Protein AF-A0A095A3R5-F1 (afdb_monomer_lite)

Foldseek 3Di:
DDDDDDDDDPDDQDDDPDWFKFKFAPPVPDDDPPDPDDDDPPCPVVVVVVVVVSRVVRIDIDIDPDPVRVVVVCVVCVVRLPDPCNVVRVLVRLDSRLDVVQLVVQCVPPPDDCAHPPQRDGQCLVVCCVFQVTRHNAQAEAWDDDPNDIRGHRDAQTQEAEFELVVLVVNHAHYLSRQAHQFQKYWYYYPRAIKIKHFPDRLSHDHPPPDPPPDFQDLVSLQVLLCVQDPPVPPSFKHFLVCQVVSCVSRVPDPDPDDSVVVSCVQCVVPPRMGTSVSVCCVRPVVVVVSPVVDCQKTKMWMFRPDPVCQPPVHGDIWIKMKGADDPVCVVVDPDDADPASVSSRVCSSRVRIGIDIPPNDDDHND

Radius of gyration: 25.82 Å; chains: 1; bounding box: 72×60×68 Å

Sequence (367 aa):
MKNQRVLSPLFKVCNKSDFGNFILDEKCATSDFSAVNKSLDSNINQLGECGFQKFINGLRCFEAETVEELRAVAFSLLPQIKSKYGVLCFLYSVLFTHGLQSLINEMNGEMDALIDPIHGHASQCLINLL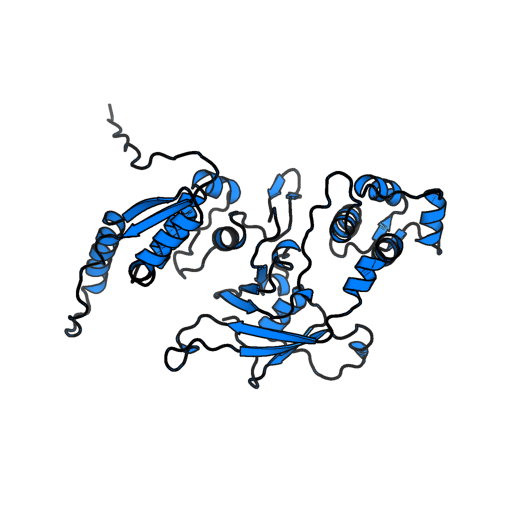ITGESTPYLFDGERDLGGFTLKGISRQPKTGFLTFVEAMRYCEVGWFLKNPYYPVWILGSETHLTVLASPDMSLVSKNVKSEINSISGLRQAEVEFNYLSPDQDTGGFISSSDFEKLLTKLRLSTGSQQVNDLVTKLDPEGLGIILKKDFLQFFFPEEMAKHTTEVISFQLIHYNGLEHSNSEGRVRYSIGEARLIDPTEELIETQPIDQSPIQQCLATKWPTIRIKWNVNRSPSLN

Structure (mmCIF, N/CA/C/O backbone):
data_AF-A0A095A3R5-F1
#
_entry.id   AF-A0A095A3R5-F1
#
loop_
_atom_site.group_PDB
_atom_site.id
_atom_site.type_symbol
_atom_site.label_atom_id
_atom_site.label_alt_id
_atom_site.label_comp_id
_atom_site.label_asym_id
_atom_site.label_entity_id
_atom_site.label_seq_id
_atom_site.pdbx_PDB_ins_code
_atom_site.Cartn_x
_atom_site.Cartn_y
_atom_site.Cartn_z
_atom_site.occupancy
_atom_site.B_iso_or_equiv
_atom_site.auth_seq_id
_atom_site.auth_comp_id
_atom_site.auth_asym_id
_atom_site.auth_atom_id
_atom_site.pdbx_PDB_model_num
ATOM 1 N N . MET A 1 1 ? 40.150 33.879 -22.616 1.00 34.06 1 MET A N 1
ATOM 2 C CA . MET A 1 1 ? 38.960 33.499 -23.407 1.00 34.06 1 MET A CA 1
ATOM 3 C C . MET A 1 1 ? 38.895 31.978 -23.470 1.00 34.06 1 MET A C 1
ATOM 5 O O . MET A 1 1 ? 39.609 31.373 -24.256 1.00 34.06 1 MET A O 1
ATOM 9 N N . LYS A 1 2 ? 38.147 31.356 -22.549 1.00 26.72 2 LYS A N 1
ATOM 10 C CA . LYS A 1 2 ? 37.877 29.911 -22.528 1.00 26.72 2 LYS A CA 1
ATOM 11 C C . LYS A 1 2 ? 36.538 29.694 -23.235 1.00 26.72 2 LYS A C 1
ATOM 13 O O . LYS A 1 2 ? 35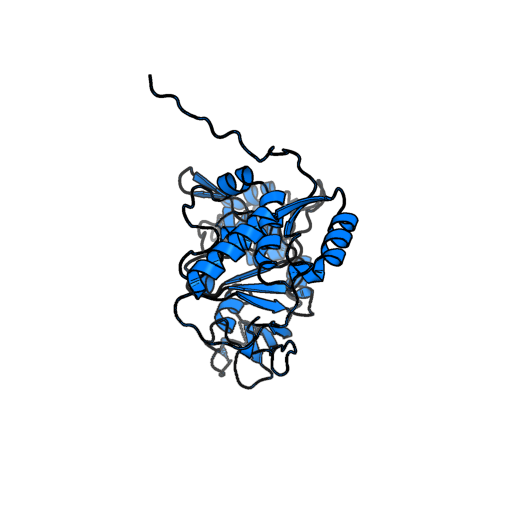.533 30.220 -22.773 1.00 26.72 2 LYS A O 1
ATOM 18 N N . ASN A 1 3 ? 36.537 28.955 -24.340 1.00 26.22 3 ASN A N 1
ATOM 19 C CA . ASN A 1 3 ? 35.315 28.577 -25.045 1.00 26.22 3 ASN A CA 1
ATOM 20 C C . ASN A 1 3 ? 34.637 27.417 -24.304 1.00 26.22 3 ASN A C 1
ATOM 22 O O . ASN A 1 3 ? 35.080 26.273 -24.392 1.00 26.22 3 ASN A O 1
ATOM 26 N N . GLN A 1 4 ? 33.565 27.731 -23.574 1.00 26.03 4 GLN A N 1
ATOM 27 C CA . GLN A 1 4 ? 32.541 26.775 -23.155 1.00 26.03 4 GLN A CA 1
ATOM 28 C C . GLN A 1 4 ? 31.875 26.191 -24.408 1.00 26.03 4 GLN A C 1
ATOM 30 O O . GLN A 1 4 ? 31.250 26.918 -25.178 1.00 26.03 4 GLN A O 1
ATOM 35 N N . ARG A 1 5 ? 31.987 24.876 -24.617 1.00 25.44 5 ARG A N 1
ATOM 36 C CA . ARG A 1 5 ? 31.068 24.148 -25.498 1.00 25.44 5 ARG A CA 1
ATOM 37 C C . ARG A 1 5 ? 29.866 23.727 -24.665 1.00 25.44 5 ARG A C 1
ATOM 39 O O . ARG A 1 5 ? 29.952 22.809 -23.858 1.00 25.44 5 ARG A O 1
ATOM 46 N N . VAL A 1 6 ? 28.772 24.450 -24.862 1.00 24.92 6 VAL A N 1
ATOM 47 C CA . VAL A 1 6 ? 27.429 24.081 -24.420 1.00 24.92 6 VAL A CA 1
ATOM 48 C C . VAL A 1 6 ? 27.046 22.790 -25.147 1.00 24.92 6 VAL A C 1
ATOM 50 O O . VAL A 1 6 ? 26.963 22.774 -26.375 1.00 24.92 6 VAL A O 1
ATOM 53 N N . LEU A 1 7 ? 26.861 21.697 -24.405 1.00 26.91 7 LEU A N 1
ATOM 54 C CA . LEU A 1 7 ? 26.202 20.498 -24.918 1.00 26.91 7 LEU A CA 1
ATOM 55 C C . LEU A 1 7 ? 24.727 20.855 -25.150 1.00 26.91 7 LEU A C 1
ATOM 57 O O . LEU A 1 7 ? 23.994 21.131 -24.205 1.00 26.91 7 LEU A O 1
ATOM 61 N N . SER A 1 8 ? 24.304 20.911 -26.412 1.00 24.17 8 SER A N 1
ATOM 62 C CA . SER A 1 8 ? 22.888 21.012 -26.779 1.00 24.17 8 SER A CA 1
ATOM 63 C C . SER A 1 8 ? 22.113 19.817 -26.197 1.00 24.17 8 SER A C 1
ATOM 65 O O . SER A 1 8 ? 22.579 18.684 -26.354 1.00 24.17 8 SER A O 1
ATOM 67 N N . PRO A 1 9 ? 20.947 20.011 -25.557 1.00 25.89 9 PRO A N 1
ATOM 68 C CA . PRO A 1 9 ? 20.204 18.909 -24.961 1.00 25.89 9 PRO A CA 1
ATOM 69 C C . PRO A 1 9 ? 19.571 18.049 -26.064 1.00 25.89 9 PRO A C 1
ATOM 71 O O . PRO A 1 9 ? 18.867 18.554 -26.934 1.00 25.89 9 PRO A O 1
ATOM 74 N N . LEU A 1 10 ? 19.824 16.740 -26.016 1.00 28.86 10 LEU A N 1
ATOM 75 C CA . LEU A 1 10 ? 19.275 15.733 -26.939 1.00 28.86 10 LEU A CA 1
ATOM 76 C C . LEU A 1 10 ? 17.829 15.321 -26.610 1.00 28.86 10 LEU A C 1
ATOM 78 O O . LEU A 1 10 ? 17.291 14.426 -27.251 1.00 28.86 10 LEU A O 1
ATOM 82 N N . PHE A 1 11 ? 17.177 15.978 -25.649 1.00 29.30 11 PHE A N 1
ATOM 83 C CA . PHE A 1 11 ? 15.820 15.641 -25.233 1.00 29.30 11 PHE A CA 1
ATOM 84 C C . PHE A 1 11 ? 14.979 16.909 -25.132 1.00 29.30 11 PHE A C 1
ATOM 86 O O . PHE A 1 11 ? 15.207 17.773 -24.284 1.00 29.30 11 PHE A O 1
ATOM 93 N N . LYS A 1 12 ? 14.009 17.031 -26.038 1.00 23.56 12 LYS A N 1
ATOM 94 C CA . LYS A 1 12 ? 12.954 18.035 -25.945 1.00 23.56 12 LYS A CA 1
ATOM 95 C C . LYS A 1 12 ? 11.995 17.541 -24.860 1.00 23.56 12 LYS A C 1
ATOM 97 O O . LYS A 1 12 ? 11.315 16.543 -25.055 1.00 23.56 12 LYS A O 1
ATOM 102 N N . VAL A 1 13 ? 12.002 18.193 -23.699 1.00 29.27 13 VAL A N 1
ATOM 103 C CA . VAL A 1 13 ? 11.057 17.910 -22.611 1.00 29.27 13 VAL A CA 1
ATOM 104 C C . VAL A 1 13 ? 9.672 18.358 -23.079 1.00 29.27 13 VAL A C 1
ATOM 106 O O . VAL A 1 13 ? 9.386 19.556 -23.129 1.00 29.27 13 VAL A O 1
ATOM 109 N N . CYS A 1 14 ? 8.832 17.410 -23.491 1.00 28.39 14 CYS A N 1
ATOM 110 C CA . CYS A 1 14 ? 7.426 17.671 -23.771 1.00 28.39 14 CYS A CA 1
ATOM 111 C C . CYS A 1 14 ? 6.670 17.740 -22.443 1.00 28.39 14 CYS A C 1
ATOM 113 O O . CYS A 1 14 ? 6.277 16.730 -21.872 1.00 28.39 14 CYS A O 1
ATOM 115 N N . ASN A 1 15 ? 6.466 18.962 -21.953 1.00 33.31 15 ASN A N 1
ATOM 116 C CA . ASN A 1 15 ? 5.462 19.237 -20.935 1.00 33.31 15 ASN A CA 1
ATOM 117 C C . ASN A 1 15 ? 4.081 19.067 -21.569 1.00 33.31 15 ASN A C 1
ATOM 119 O O . ASN A 1 15 ? 3.620 19.974 -22.265 1.00 33.31 15 ASN A O 1
ATOM 123 N N . LYS A 1 16 ? 3.425 17.933 -21.324 1.00 31.92 16 LYS A N 1
ATOM 124 C CA . LYS A 1 16 ? 1.963 17.841 -21.302 1.00 31.92 16 LYS A CA 1
ATOM 125 C C . LYS A 1 16 ? 1.536 16.600 -20.528 1.00 31.92 16 LYS A C 1
ATOM 127 O O . LYS A 1 16 ? 1.816 15.475 -20.919 1.00 31.92 16 LYS A O 1
ATOM 132 N N . SER A 1 17 ? 0.867 16.871 -19.415 1.00 41.81 17 SER A N 1
ATOM 133 C CA . SER A 1 17 ? -0.021 15.957 -18.716 1.00 41.81 17 SER A CA 1
ATOM 134 C C . SER A 1 17 ? -0.966 15.309 -19.726 1.00 41.81 17 SER A C 1
ATOM 136 O O . SER A 1 17 ? -1.691 16.033 -20.409 1.00 41.81 17 SER A O 1
ATOM 138 N N . ASP A 1 18 ? -0.856 13.988 -19.885 1.00 35.69 18 ASP A N 1
ATOM 139 C CA . ASP A 1 18 ? -1.977 13.026 -19.930 1.00 35.69 18 ASP A CA 1
ATOM 140 C C . ASP A 1 18 ? -1.622 11.707 -20.654 1.00 35.69 18 ASP A C 1
ATOM 142 O O . ASP A 1 18 ? -2.406 10.763 -20.580 1.00 35.69 18 ASP A O 1
ATOM 146 N N . PHE A 1 19 ? -0.431 11.566 -21.265 1.00 42.06 19 PHE A N 1
ATOM 147 C CA . PHE A 1 19 ? -0.073 10.380 -22.071 1.00 42.06 19 PHE A CA 1
ATOM 148 C C . PHE A 1 19 ? 1.382 9.898 -21.908 1.00 42.06 19 PHE A C 1
ATOM 150 O O . PHE A 1 19 ? 2.265 10.668 -21.537 1.00 42.06 19 PHE A O 1
ATOM 157 N N . GLY A 1 20 ? 1.608 8.594 -22.125 1.00 47.78 20 GLY A N 1
ATOM 158 C CA . GLY A 1 20 ? 2.828 7.877 -21.731 1.00 47.78 20 GLY A CA 1
ATOM 159 C C . GLY A 1 20 ? 3.900 7.752 -22.815 1.00 47.78 20 GLY A C 1
ATOM 160 O O . GLY A 1 20 ? 3.601 7.589 -23.995 1.00 47.78 20 GLY A O 1
ATOM 161 N N . ASN A 1 21 ? 5.160 7.765 -22.378 1.00 47.12 21 ASN A N 1
ATOM 162 C CA . ASN A 1 21 ? 6.359 7.560 -23.187 1.00 47.12 21 ASN A CA 1
ATOM 163 C C . ASN A 1 21 ? 6.905 6.139 -22.971 1.00 47.12 21 ASN A C 1
ATOM 165 O O . ASN A 1 21 ? 7.072 5.703 -21.831 1.00 47.12 21 ASN A O 1
ATOM 169 N N . PHE A 1 22 ? 7.237 5.423 -24.045 1.00 51.53 22 PHE A N 1
ATOM 170 C CA . PHE A 1 22 ? 7.796 4.068 -23.984 1.00 51.53 22 PHE A CA 1
ATOM 171 C C . PHE A 1 22 ? 9.192 4.003 -24.610 1.00 51.53 22 PHE A C 1
ATOM 173 O O . PHE A 1 22 ? 9.379 4.501 -25.712 1.00 51.53 22 PHE A O 1
ATOM 180 N N . ILE A 1 23 ? 10.177 3.390 -23.944 1.00 57.38 23 ILE A N 1
ATOM 181 C CA . ILE A 1 23 ? 11.589 3.366 -24.364 1.00 57.38 23 ILE A CA 1
ATOM 182 C C . ILE A 1 23 ? 12.071 1.943 -24.685 1.00 57.38 23 ILE A C 1
ATOM 184 O O . ILE A 1 23 ? 11.869 1.030 -23.893 1.00 57.38 23 ILE A O 1
ATOM 188 N N . LEU A 1 24 ? 12.755 1.750 -25.822 1.00 55.09 24 LEU A N 1
ATOM 189 C CA . LEU A 1 24 ? 13.101 0.430 -26.390 1.00 55.09 24 LEU A CA 1
ATOM 190 C C . LEU A 1 24 ? 14.468 0.326 -27.057 1.00 55.09 24 LEU A C 1
ATOM 192 O O . LEU A 1 24 ? 14.823 1.257 -27.755 1.00 55.09 24 LEU A O 1
ATOM 196 N N . ASP A 1 25 ? 15.113 -0.848 -27.038 1.00 45.84 25 ASP A N 1
ATOM 197 C CA . ASP A 1 25 ? 16.280 -1.169 -27.889 1.00 45.84 25 ASP A CA 1
ATOM 198 C C . ASP A 1 25 ? 15.904 -1.900 -29.196 1.00 45.84 25 ASP A C 1
ATOM 200 O O . ASP A 1 25 ? 15.395 -3.022 -29.186 1.00 45.84 25 ASP A O 1
ATOM 204 N N . GLU A 1 26 ? 16.207 -1.276 -30.336 1.00 43.25 26 GLU A N 1
ATOM 205 C CA . GLU A 1 26 ? 15.929 -1.782 -31.689 1.00 43.25 26 GLU A CA 1
ATOM 206 C C . GLU A 1 26 ? 16.901 -2.901 -32.145 1.00 43.25 26 GLU A C 1
ATOM 208 O O . GLU A 1 26 ? 16.579 -3.682 -33.041 1.00 43.25 26 GLU A O 1
ATOM 213 N N . LYS A 1 27 ? 18.100 -3.020 -31.547 1.00 43.50 27 LYS A N 1
ATOM 214 C CA . LYS A 1 27 ? 19.197 -3.862 -32.084 1.00 43.50 27 LYS A CA 1
ATOM 215 C C . LYS A 1 27 ? 19.273 -5.283 -31.528 1.00 43.50 27 LYS A C 1
ATOM 217 O O . LYS A 1 27 ? 20.009 -6.100 -32.078 1.00 43.50 27 LYS A O 1
ATOM 222 N N . CYS A 1 28 ? 18.511 -5.611 -30.488 1.00 40.31 28 CYS A N 1
ATOM 223 C CA . CYS A 1 28 ? 18.436 -6.979 -29.959 1.00 40.31 28 CYS A CA 1
ATOM 224 C C . CYS A 1 28 ? 17.467 -7.886 -30.753 1.00 40.31 28 CYS A C 1
ATOM 226 O O . CYS A 1 28 ? 17.341 -9.069 -30.454 1.00 40.31 28 CYS A O 1
ATOM 228 N N . ALA A 1 29 ? 16.805 -7.359 -31.791 1.00 39.22 29 ALA A N 1
ATOM 229 C CA . ALA A 1 29 ? 15.844 -8.094 -32.614 1.00 39.22 29 ALA A CA 1
ATOM 230 C C . ALA A 1 29 ? 16.473 -9.131 -33.572 1.00 39.22 29 ALA A C 1
ATOM 232 O O . ALA A 1 29 ? 15.737 -9.912 -34.171 1.00 39.22 29 ALA A O 1
ATOM 233 N N . THR A 1 30 ? 17.803 -9.154 -33.747 1.00 35.56 30 THR A N 1
ATOM 234 C CA . THR A 1 30 ? 18.445 -9.951 -34.816 1.00 35.56 30 THR A CA 1
ATOM 235 C C . THR A 1 30 ? 19.718 -10.708 -34.420 1.00 35.56 30 THR A C 1
ATOM 237 O O . THR A 1 30 ? 20.474 -11.090 -35.308 1.00 35.56 30 THR A O 1
ATOM 240 N N . SER A 1 31 ? 20.022 -10.928 -33.136 1.00 34.19 31 SER A N 1
ATOM 241 C CA . SER A 1 31 ? 21.225 -11.698 -32.761 1.00 34.19 31 SER A CA 1
ATOM 242 C C . SER A 1 31 ? 20.888 -13.089 -32.223 1.00 34.19 31 SER A C 1
ATOM 244 O O . SER A 1 31 ? 20.383 -13.224 -31.110 1.00 34.19 31 SER A O 1
ATOM 246 N N . ASP A 1 32 ? 21.210 -14.094 -33.040 1.00 31.20 32 ASP A N 1
ATOM 247 C CA . ASP A 1 32 ? 21.081 -15.532 -32.805 1.00 31.20 32 ASP A CA 1
ATOM 248 C C . ASP A 1 32 ? 21.680 -16.021 -31.474 1.00 31.20 32 ASP A C 1
ATOM 250 O O . ASP A 1 32 ? 22.815 -15.715 -31.102 1.00 31.20 32 ASP A O 1
ATOM 254 N N . PHE A 1 33 ? 20.920 -16.892 -30.806 1.00 33.75 33 PHE A N 1
ATOM 255 C CA . PHE A 1 33 ? 21.281 -17.648 -29.601 1.00 33.75 33 PHE A CA 1
ATOM 256 C C . PHE A 1 33 ? 22.180 -18.866 -29.910 1.00 33.75 33 PHE A C 1
ATOM 258 O O . PHE A 1 33 ? 21.914 -19.983 -29.469 1.00 33.75 33 PHE A O 1
ATOM 265 N N . SER A 1 34 ? 23.267 -18.693 -30.664 1.00 30.59 34 SER A N 1
ATOM 266 C CA . SER A 1 34 ? 24.181 -19.806 -30.973 1.00 30.59 34 SER A CA 1
ATOM 267 C C . SER A 1 34 ? 25.654 -19.421 -30.859 1.00 30.59 34 SER A C 1
ATOM 269 O O . SER A 1 34 ? 26.379 -19.375 -31.849 1.00 30.59 34 SER A O 1
ATOM 271 N N . ALA A 1 35 ? 26.123 -19.168 -29.638 1.00 31.53 35 ALA A N 1
ATOM 272 C CA . ALA A 1 35 ? 27.555 -19.178 -29.336 1.00 31.53 35 ALA A CA 1
ATOM 273 C C . ALA A 1 35 ? 27.815 -19.456 -27.847 1.00 31.53 35 ALA A C 1
ATOM 275 O O . ALA A 1 35 ? 28.388 -18.636 -27.136 1.00 31.53 35 ALA A O 1
ATOM 276 N N . VAL A 1 36 ? 27.405 -20.631 -27.363 1.00 35.38 36 VAL A N 1
ATOM 277 C CA . VAL A 1 36 ? 27.924 -21.172 -26.099 1.00 35.38 36 VAL A CA 1
ATOM 278 C C . VAL A 1 36 ? 28.973 -22.216 -26.445 1.00 35.38 36 VAL A C 1
ATOM 280 O O . VAL A 1 36 ? 28.634 -23.328 -26.836 1.00 35.38 36 VAL A O 1
ATOM 283 N N . ASN A 1 37 ? 30.242 -21.805 -26.389 1.00 36.03 37 ASN A N 1
ATOM 284 C CA . ASN A 1 37 ? 31.384 -22.573 -25.877 1.00 36.03 37 ASN A CA 1
ATOM 285 C C . ASN A 1 37 ? 32.692 -21.958 -26.383 1.00 36.03 37 ASN A C 1
ATOM 287 O O . ASN A 1 37 ? 33.143 -22.271 -27.484 1.00 36.03 37 ASN A O 1
ATOM 291 N N . LYS A 1 38 ? 33.322 -21.126 -25.547 1.00 28.25 38 LYS A N 1
ATOM 292 C CA . LYS A 1 38 ? 34.777 -21.127 -25.324 1.00 28.25 38 LYS A CA 1
ATOM 293 C C . LYS A 1 38 ? 35.127 -20.235 -24.132 1.00 28.25 38 LYS A C 1
ATOM 295 O O . LYS A 1 38 ? 34.672 -19.102 -24.035 1.00 28.25 38 LYS A O 1
ATOM 300 N N . SER A 1 39 ? 35.925 -20.803 -23.233 1.00 40.22 39 SER A N 1
ATOM 301 C CA . SER A 1 39 ? 36.540 -20.176 -22.061 1.00 40.22 39 SER A CA 1
ATOM 302 C C . SER A 1 39 ? 37.289 -18.897 -22.420 1.00 40.22 39 SER A C 1
ATOM 304 O O . SER A 1 39 ? 38.058 -18.949 -23.375 1.00 40.22 39 SER A O 1
ATOM 306 N N . LEU A 1 40 ? 37.169 -17.821 -21.634 1.00 34.62 40 LEU A N 1
ATOM 307 C CA . LEU A 1 40 ? 38.243 -16.829 -21.468 1.00 34.62 40 LEU A CA 1
ATOM 308 C C . LEU A 1 40 ? 37.906 -15.830 -20.343 1.00 34.62 40 LEU A C 1
ATOM 310 O O . LEU A 1 40 ? 37.233 -14.817 -20.552 1.00 34.62 40 LEU A O 1
ATOM 314 N N . ASP A 1 41 ? 38.425 -16.126 -19.152 1.00 41.78 41 ASP A N 1
ATOM 315 C CA . ASP A 1 41 ? 38.532 -15.193 -18.031 1.00 41.78 41 ASP A CA 1
ATOM 316 C C . ASP A 1 41 ? 39.497 -14.061 -18.410 1.00 41.78 41 ASP A C 1
ATOM 318 O O . ASP A 1 41 ? 40.704 -14.272 -18.518 1.00 41.78 41 ASP A O 1
ATOM 322 N N . SER A 1 42 ? 38.931 -12.889 -18.727 1.00 38.28 42 SER A N 1
ATOM 323 C CA . SER A 1 42 ? 39.532 -11.529 -18.762 1.00 38.28 42 SER A CA 1
ATOM 324 C C . SER A 1 42 ? 38.767 -10.561 -19.686 1.00 38.28 42 SER A C 1
ATOM 326 O O . SER A 1 42 ? 38.942 -9.352 -19.576 1.00 38.28 42 SER A O 1
ATOM 328 N N . ASN A 1 43 ? 37.858 -11.052 -20.542 1.00 36.78 43 ASN A N 1
ATOM 329 C CA . ASN A 1 43 ? 37.144 -10.237 -21.546 1.00 36.78 43 ASN A CA 1
ATOM 330 C C . ASN A 1 43 ? 35.697 -9.843 -21.181 1.00 36.78 43 ASN A C 1
ATOM 332 O O . ASN A 1 43 ? 35.032 -9.146 -21.949 1.00 36.78 43 ASN A O 1
ATOM 336 N N . ILE A 1 44 ? 35.183 -10.263 -20.022 1.00 41.12 44 ILE A N 1
ATOM 337 C CA . ILE A 1 44 ? 33.762 -10.094 -19.661 1.00 41.12 44 ILE A CA 1
ATOM 338 C C . ILE A 1 44 ? 33.391 -8.612 -19.456 1.00 41.12 44 ILE A C 1
ATOM 340 O O . ILE A 1 44 ? 32.311 -8.190 -19.873 1.00 41.12 44 ILE A O 1
ATOM 344 N N . ASN A 1 45 ? 34.305 -7.792 -18.923 1.00 42.19 45 ASN A N 1
ATOM 345 C CA . ASN A 1 45 ? 34.016 -6.381 -18.633 1.00 42.19 45 ASN A CA 1
ATOM 346 C C . ASN A 1 45 ? 33.997 -5.502 -19.901 1.00 42.19 45 ASN A C 1
ATOM 348 O O . ASN A 1 45 ? 33.104 -4.674 -20.052 1.00 42.19 45 ASN A O 1
ATOM 352 N N . GLN A 1 46 ? 34.896 -5.737 -20.866 1.00 36.12 46 GLN A N 1
ATOM 353 C CA . GLN A 1 46 ? 34.917 -4.975 -22.128 1.00 36.12 46 GLN A CA 1
ATOM 354 C C . GLN A 1 46 ? 33.780 -5.367 -23.092 1.00 36.12 46 GLN A C 1
ATOM 356 O O . GLN A 1 46 ? 33.229 -4.509 -23.786 1.00 36.12 46 GLN A O 1
ATOM 361 N N . LEU A 1 47 ? 33.373 -6.647 -23.127 1.00 39.22 47 LEU A N 1
ATOM 362 C CA . LEU A 1 47 ? 32.184 -7.068 -23.886 1.00 39.22 47 LEU A CA 1
ATOM 363 C C . LEU A 1 47 ? 30.879 -6.544 -23.260 1.00 39.22 47 LEU A C 1
ATOM 365 O O . LEU A 1 47 ? 29.937 -6.234 -23.995 1.00 39.22 47 LEU A O 1
ATOM 369 N N . GLY A 1 48 ? 30.829 -6.412 -21.929 1.00 53.59 48 GLY A N 1
ATOM 370 C CA . GLY A 1 48 ? 29.712 -5.808 -21.199 1.00 53.59 48 GLY A CA 1
ATOM 371 C C . GLY A 1 48 ? 29.505 -4.329 -21.539 1.00 53.59 48 GLY A C 1
ATOM 372 O O . GLY A 1 48 ? 28.386 -3.940 -21.877 1.00 53.59 48 GLY A O 1
ATOM 373 N N . GLU A 1 49 ? 30.578 -3.530 -21.544 1.00 58.25 49 GLU A N 1
ATOM 374 C CA . GLU A 1 49 ? 30.539 -2.103 -21.909 1.00 58.25 49 GLU A CA 1
ATOM 375 C C . GLU A 1 49 ? 30.128 -1.882 -23.375 1.00 58.25 49 GLU A C 1
ATOM 377 O O . GLU A 1 49 ? 29.290 -1.026 -23.667 1.00 58.25 49 GLU A O 1
ATOM 382 N N . CYS A 1 50 ? 30.637 -2.696 -24.311 1.00 64.81 50 CYS A N 1
ATOM 383 C CA . CYS A 1 50 ? 30.251 -2.608 -25.724 1.00 64.81 50 CYS A CA 1
ATOM 384 C C . CYS A 1 50 ? 28.771 -2.974 -25.949 1.00 64.81 50 CYS A C 1
ATOM 386 O O . CYS A 1 50 ? 28.090 -2.346 -26.764 1.00 64.81 50 CYS A O 1
ATOM 388 N N . GLY A 1 51 ? 28.262 -3.979 -25.229 1.00 78.81 51 GLY A N 1
ATOM 389 C CA . GLY A 1 51 ? 26.856 -4.386 -25.280 1.00 78.81 51 GLY A CA 1
ATOM 390 C C . GLY A 1 51 ? 25.914 -3.334 -24.695 1.00 78.81 51 GLY A C 1
ATOM 391 O O . GLY A 1 51 ? 24.917 -2.990 -25.327 1.00 78.81 51 GLY A O 1
ATOM 392 N N . PHE A 1 52 ? 26.263 -2.767 -23.539 1.00 81.25 52 PHE A N 1
ATOM 393 C CA . PHE A 1 52 ? 25.466 -1.725 -22.894 1.00 81.25 52 PHE A CA 1
ATOM 394 C C . PHE A 1 52 ? 25.433 -0.429 -23.714 1.00 81.25 52 PHE A C 1
ATOM 396 O O . PHE A 1 52 ? 24.365 0.140 -23.926 1.00 81.25 52 PHE A O 1
ATOM 403 N N . GLN A 1 53 ? 26.566 0.004 -24.276 1.00 83.44 53 GLN A N 1
ATOM 404 C CA . GLN A 1 53 ? 26.583 1.186 -25.139 1.00 83.44 53 GLN A CA 1
ATOM 405 C C . GLN A 1 53 ? 25.751 0.980 -26.414 1.00 83.44 53 GLN A C 1
ATOM 407 O O . GLN A 1 53 ? 25.085 1.906 -26.879 1.00 83.44 53 GLN A O 1
ATOM 412 N N . LYS A 1 54 ? 25.761 -0.232 -26.989 1.00 84.12 54 LYS A N 1
ATOM 413 C CA . LYS A 1 54 ? 24.888 -0.580 -28.121 1.00 84.12 54 LYS A CA 1
ATOM 414 C C . LYS A 1 54 ? 23.411 -0.521 -27.738 1.00 84.12 54 LYS A C 1
ATOM 416 O O . LYS A 1 54 ? 22.652 0.039 -28.522 1.00 84.12 54 LYS A O 1
ATOM 421 N N . PHE A 1 55 ? 23.051 -1.036 -26.561 1.00 85.88 55 PHE A N 1
ATOM 422 C CA . PHE A 1 55 ? 21.702 -0.958 -25.997 1.00 85.88 55 PHE A CA 1
ATOM 423 C C . PHE A 1 55 ? 21.241 0.499 -25.850 1.00 85.88 55 PHE A C 1
ATOM 425 O O . PHE A 1 55 ? 20.230 0.880 -26.432 1.00 85.88 55 PHE A O 1
ATOM 432 N N . ILE A 1 56 ? 22.031 1.346 -25.177 1.00 85.81 56 ILE A N 1
ATOM 433 C CA . ILE A 1 56 ? 21.715 2.773 -24.994 1.00 85.81 56 ILE A CA 1
ATOM 434 C C . ILE A 1 56 ? 21.557 3.490 -26.342 1.00 85.81 56 ILE A C 1
ATOM 436 O O . ILE A 1 56 ? 20.597 4.227 -26.549 1.00 85.81 56 ILE A O 1
ATOM 440 N N . ASN A 1 57 ? 22.456 3.241 -27.298 1.00 85.31 57 ASN A N 1
ATOM 441 C CA . ASN A 1 57 ? 22.374 3.836 -28.638 1.00 85.31 57 ASN A CA 1
ATOM 442 C C . ASN A 1 57 ? 21.187 3.306 -29.466 1.00 85.31 57 ASN A C 1
ATOM 444 O O . ASN A 1 57 ? 20.790 3.924 -30.458 1.00 85.31 57 ASN A O 1
ATOM 448 N N . GLY A 1 58 ? 20.673 2.131 -29.105 1.00 84.50 58 GLY A N 1
ATOM 449 C CA . GLY A 1 58 ? 19.501 1.507 -29.700 1.00 84.50 58 GLY A CA 1
ATOM 450 C C . GLY A 1 58 ? 18.185 2.029 -29.135 1.00 84.50 58 GLY A C 1
ATOM 451 O O . GLY A 1 58 ? 17.151 1.695 -29.706 1.00 84.50 58 GLY A O 1
ATOM 452 N N . LEU A 1 59 ? 18.220 2.857 -28.077 1.00 85.31 59 LEU A N 1
ATOM 453 C CA . LEU A 1 59 ? 17.017 3.357 -27.428 1.00 85.31 59 LEU A CA 1
ATOM 454 C C . LEU A 1 59 ? 16.140 4.205 -28.369 1.00 85.31 59 LEU A C 1
ATOM 456 O O . LEU A 1 59 ? 16.622 5.072 -29.110 1.00 85.31 59 LEU A O 1
ATOM 460 N N . ARG A 1 60 ? 14.832 3.952 -28.334 1.00 83.00 60 ARG A N 1
ATOM 461 C CA . ARG A 1 60 ? 13.782 4.632 -29.105 1.00 83.00 60 ARG A CA 1
ATOM 462 C C . ARG A 1 60 ? 12.609 4.957 -28.204 1.00 83.00 60 ARG A C 1
ATOM 464 O O . ARG A 1 60 ? 12.206 4.089 -27.440 1.00 83.00 60 ARG A O 1
ATOM 471 N N . CYS A 1 61 ? 12.079 6.172 -28.321 1.00 84.12 61 CYS A N 1
ATOM 472 C CA . CYS A 1 61 ? 10.873 6.598 -27.620 1.00 84.12 61 CYS A CA 1
ATOM 473 C C . CYS A 1 61 ? 9.655 6.436 -28.535 1.00 84.12 61 CYS A C 1
ATOM 475 O O . CYS A 1 61 ? 9.702 6.868 -29.687 1.00 84.12 61 CYS A O 1
ATOM 477 N N . PHE A 1 62 ? 8.588 5.841 -28.016 1.00 82.88 62 PHE A N 1
ATOM 478 C CA . PHE A 1 62 ? 7.280 5.752 -28.650 1.00 82.88 62 PHE A CA 1
ATOM 479 C C . PHE A 1 62 ? 6.286 6.506 -27.779 1.00 82.88 62 PHE A C 1
ATOM 481 O O . PHE A 1 62 ? 6.203 6.261 -26.575 1.00 82.88 62 PHE A O 1
ATOM 488 N N . GLU A 1 63 ? 5.560 7.426 -28.395 1.00 84.62 63 GLU A N 1
ATOM 489 C CA . GLU A 1 63 ? 4.462 8.145 -27.761 1.00 84.62 63 GLU A CA 1
ATOM 490 C C . GLU A 1 63 ? 3.171 7.382 -28.066 1.00 84.62 63 GLU A C 1
ATOM 492 O O . GLU A 1 63 ? 2.981 6.921 -29.192 1.00 84.62 63 GLU A O 1
ATOM 497 N N . ALA A 1 64 ? 2.319 7.208 -27.060 1.00 84.19 64 ALA A N 1
ATOM 498 C CA . ALA A 1 64 ? 1.003 6.605 -27.225 1.00 84.19 64 ALA A CA 1
ATOM 499 C C . ALA A 1 64 ? -0.052 7.546 -26.651 1.00 84.19 64 ALA A C 1
ATOM 501 O O . ALA A 1 64 ? 0.021 7.902 -25.477 1.00 84.19 64 ALA A O 1
ATOM 502 N N . GLU A 1 65 ? -1.047 7.914 -27.453 1.00 85.12 65 GLU A N 1
ATOM 503 C CA . GLU A 1 65 ? -2.104 8.863 -27.079 1.00 85.12 65 GLU A CA 1
ATOM 504 C C . GLU A 1 65 ? -3.264 8.185 -26.339 1.00 85.12 65 GLU A C 1
ATOM 506 O O . GLU A 1 65 ? -4.181 8.843 -25.860 1.00 85.12 65 GLU A O 1
ATOM 511 N N . THR A 1 66 ? -3.271 6.853 -26.247 1.00 87.62 66 THR A N 1
ATOM 512 C CA . THR A 1 66 ? -4.313 6.104 -25.531 1.00 87.62 66 THR A CA 1
ATOM 513 C C . THR A 1 66 ? -3.735 4.926 -24.755 1.00 87.62 66 THR A C 1
ATOM 515 O O . THR A 1 66 ? -2.666 4.397 -25.072 1.00 87.62 66 THR A O 1
ATOM 518 N N . VAL A 1 67 ? -4.466 4.469 -23.734 1.00 85.44 67 VAL A N 1
ATOM 519 C CA . VAL A 1 67 ? -4.094 3.271 -22.961 1.00 85.44 67 VAL A CA 1
ATOM 520 C C . VAL A 1 67 ? -4.124 2.027 -23.851 1.00 85.44 67 VAL A C 1
ATOM 522 O O . VAL A 1 67 ? -3.317 1.115 -23.681 1.00 85.44 67 VAL A O 1
ATOM 525 N N . GLU A 1 68 ? -5.046 1.984 -24.807 1.00 88.50 68 GLU A N 1
ATOM 526 C CA . GLU A 1 68 ? -5.197 0.911 -25.782 1.00 88.50 68 GLU A CA 1
ATOM 527 C C . GLU A 1 68 ? -3.995 0.846 -26.728 1.00 88.50 68 GLU A C 1
ATOM 529 O O . GLU A 1 68 ? -3.463 -0.242 -26.953 1.00 88.50 68 GLU A O 1
ATOM 534 N N . GLU A 1 69 ? -3.532 1.994 -27.223 1.00 87.81 69 GLU A N 1
ATOM 535 C CA . GLU A 1 69 ? -2.326 2.095 -28.046 1.00 87.81 69 GLU A CA 1
ATOM 536 C C . GLU A 1 69 ? -1.080 1.699 -27.254 1.00 87.81 69 GLU A C 1
ATOM 538 O O . GLU A 1 69 ? -0.325 0.836 -27.700 1.00 87.81 69 GLU A O 1
ATOM 543 N N . LEU A 1 70 ? -0.912 2.230 -26.037 1.00 84.94 70 LEU A N 1
ATOM 544 C CA . LEU A 1 70 ? 0.196 1.856 -25.157 1.00 84.94 70 LEU A CA 1
ATOM 545 C C . LEU A 1 70 ? 0.209 0.346 -24.901 1.00 84.94 70 LEU A C 1
ATOM 547 O O . LEU A 1 70 ? 1.259 -0.296 -24.949 1.00 84.94 70 LEU A O 1
ATOM 551 N N . ARG A 1 71 ? -0.968 -0.239 -24.657 1.00 85.50 71 ARG A N 1
ATOM 552 C CA . ARG A 1 71 ? -1.133 -1.680 -24.478 1.00 85.50 71 ARG A CA 1
ATOM 553 C C . ARG A 1 71 ? -0.717 -2.428 -25.745 1.00 85.50 71 ARG A C 1
ATOM 555 O O . ARG A 1 71 ? 0.058 -3.373 -25.642 1.00 85.50 71 ARG A O 1
ATOM 562 N N . ALA A 1 72 ? -1.195 -2.020 -26.918 1.00 86.69 72 ALA A N 1
ATOM 563 C CA . ALA A 1 72 ? -0.850 -2.655 -28.189 1.00 86.69 72 ALA A CA 1
ATOM 564 C C . ALA A 1 72 ? 0.664 -2.612 -28.460 1.00 86.69 72 ALA A C 1
ATOM 566 O O . ALA A 1 72 ? 1.259 -3.645 -28.779 1.00 86.69 72 ALA A O 1
ATOM 567 N N . VAL A 1 73 ? 1.291 -1.453 -28.243 1.00 83.44 73 VAL A N 1
ATOM 568 C CA . VAL A 1 73 ? 2.742 -1.259 -28.345 1.00 83.44 73 VAL A CA 1
ATOM 569 C C . VAL A 1 73 ? 3.460 -2.196 -27.374 1.00 83.44 73 VAL A C 1
ATOM 571 O O . VAL A 1 73 ? 4.237 -3.041 -27.814 1.00 83.44 73 VAL A O 1
ATOM 574 N N . ALA A 1 74 ? 3.128 -2.161 -26.081 1.00 82.75 74 ALA A N 1
ATOM 575 C CA . ALA A 1 74 ? 3.743 -3.025 -25.074 1.00 82.75 74 ALA A CA 1
ATOM 576 C C . ALA A 1 74 ? 3.611 -4.525 -25.408 1.00 82.75 74 ALA A C 1
ATOM 578 O O . ALA A 1 74 ? 4.580 -5.272 -25.269 1.00 82.75 74 ALA A O 1
ATOM 579 N N . PHE A 1 75 ? 2.447 -4.974 -25.899 1.00 86.12 75 PHE A N 1
ATOM 580 C CA . PHE A 1 75 ? 2.235 -6.368 -26.308 1.00 86.12 75 PHE A CA 1
ATOM 581 C C . PHE A 1 75 ? 3.057 -6.758 -27.537 1.00 86.12 75 PHE A C 1
ATOM 583 O O . PHE A 1 75 ? 3.644 -7.842 -27.553 1.00 86.12 75 PHE A O 1
ATOM 590 N N . SER A 1 76 ? 3.142 -5.881 -28.540 1.00 83.69 76 SER A N 1
ATOM 591 C CA . SER A 1 76 ? 3.970 -6.117 -29.732 1.00 83.69 76 SER A CA 1
ATOM 592 C C . SER A 1 76 ? 5.464 -6.235 -29.403 1.00 83.69 76 SER A C 1
ATOM 594 O O . SER A 1 76 ? 6.221 -6.845 -30.155 1.00 83.69 76 SER A O 1
ATOM 596 N N . LEU A 1 77 ? 5.867 -5.713 -28.240 1.00 76.06 77 LEU A N 1
ATOM 597 C CA . LEU A 1 77 ? 7.252 -5.600 -27.791 1.00 76.06 77 LEU A CA 1
ATOM 598 C C . LEU A 1 77 ? 7.597 -6.526 -26.623 1.00 76.06 77 LEU A C 1
ATOM 600 O O . LEU A 1 77 ? 8.671 -6.421 -26.026 1.00 76.06 77 LEU A O 1
ATOM 604 N N . LEU A 1 78 ? 6.705 -7.461 -26.290 1.00 83.12 78 LEU A N 1
ATOM 605 C CA . LEU A 1 78 ? 6.944 -8.443 -25.234 1.00 83.12 78 LEU A CA 1
ATOM 606 C C . LEU A 1 78 ? 8.276 -9.199 -25.376 1.00 83.12 78 LEU A C 1
ATOM 608 O O . LEU A 1 78 ? 8.922 -9.400 -24.346 1.00 83.12 78 LEU A O 1
ATOM 612 N N . PRO A 1 79 ? 8.728 -9.619 -26.578 1.00 84.19 79 PRO A N 1
ATOM 613 C CA . PRO A 1 79 ? 10.035 -10.259 -26.723 1.00 84.19 79 PRO A CA 1
ATOM 614 C C . PRO A 1 79 ? 11.194 -9.365 -26.257 1.00 84.19 79 PRO A C 1
ATOM 616 O O . PRO A 1 79 ? 12.099 -9.833 -25.571 1.00 84.19 79 PRO A O 1
ATOM 619 N N . GLN A 1 80 ? 11.142 -8.070 -26.572 1.00 76.81 80 GLN A N 1
ATOM 620 C CA . GLN A 1 80 ? 12.156 -7.081 -26.211 1.00 76.81 80 GLN A CA 1
ATOM 621 C C . GLN A 1 80 ? 12.113 -6.767 -24.712 1.00 76.81 80 GLN A C 1
ATOM 623 O O . GLN A 1 80 ? 13.160 -6.702 -24.069 1.00 76.81 80 GLN A O 1
ATOM 628 N N . ILE A 1 81 ? 10.919 -6.659 -24.124 1.00 79.00 81 ILE A N 1
ATOM 629 C CA . ILE A 1 81 ? 10.738 -6.466 -22.673 1.00 79.00 81 ILE A CA 1
ATOM 630 C C . ILE A 1 81 ? 11.251 -7.680 -21.880 1.00 79.00 81 ILE A C 1
ATOM 632 O O . ILE A 1 81 ? 11.746 -7.532 -20.766 1.00 79.00 81 ILE A O 1
ATOM 636 N N . LYS A 1 82 ? 11.188 -8.886 -22.456 1.00 84.25 82 LYS A N 1
ATOM 637 C CA . LYS A 1 82 ? 11.738 -10.114 -21.857 1.00 84.25 82 LYS A CA 1
ATOM 638 C C . LYS A 1 82 ? 13.238 -10.313 -22.112 1.00 84.25 82 LYS A C 1
ATOM 640 O O . LYS A 1 82 ? 13.801 -11.305 -21.655 1.00 84.25 82 LYS A O 1
ATOM 645 N N . SER A 1 83 ? 13.883 -9.412 -22.853 1.00 85.56 83 SER A N 1
ATOM 646 C CA . SER A 1 83 ? 15.311 -9.504 -23.172 1.00 85.56 83 SER A CA 1
ATOM 647 C C . SER A 1 83 ? 16.203 -9.007 -22.022 1.00 85.56 83 SER A C 1
ATOM 649 O O . SER A 1 83 ? 15.726 -8.429 -21.045 1.00 85.56 83 SER A O 1
ATOM 651 N N . LYS A 1 84 ? 17.526 -9.181 -22.168 1.00 84.56 84 LYS A N 1
ATOM 652 C CA . LYS A 1 84 ? 18.565 -8.857 -21.167 1.00 84.56 84 LYS A CA 1
ATOM 653 C C . LYS A 1 84 ? 18.455 -7.452 -20.545 1.00 84.56 84 LYS A C 1
ATOM 655 O O . LYS A 1 84 ? 18.857 -7.278 -19.400 1.00 84.56 84 LYS A O 1
ATOM 660 N N . TYR A 1 85 ? 17.925 -6.467 -21.271 1.00 87.81 85 TYR A N 1
ATOM 661 C CA . TYR A 1 85 ? 17.786 -5.081 -20.801 1.00 87.81 85 TYR A CA 1
ATOM 662 C C . TYR A 1 85 ? 16.332 -4.591 -20.747 1.00 87.81 85 TYR A C 1
ATOM 664 O O . TYR A 1 85 ? 16.083 -3.407 -20.528 1.00 87.81 85 TYR A O 1
ATOM 672 N N . GLY A 1 86 ? 15.354 -5.481 -20.922 1.00 87.62 86 GLY A N 1
ATOM 673 C CA . GLY A 1 86 ? 13.951 -5.087 -21.023 1.00 87.62 86 GLY A CA 1
ATOM 674 C C . GLY A 1 86 ? 13.383 -4.442 -19.751 1.00 87.62 86 GLY A C 1
ATOM 675 O O . GLY A 1 86 ? 12.550 -3.543 -19.843 1.00 87.62 86 GLY A O 1
ATOM 676 N N . VAL A 1 87 ? 13.900 -4.797 -18.569 1.00 87.19 87 VAL A N 1
ATOM 677 C CA . VAL A 1 87 ? 13.567 -4.105 -17.308 1.00 87.19 87 VAL A CA 1
ATOM 678 C C . VAL A 1 87 ? 14.037 -2.646 -17.319 1.00 87.19 87 VAL A C 1
ATOM 680 O O . VAL A 1 87 ? 13.317 -1.774 -16.840 1.00 87.19 87 VAL A O 1
ATOM 683 N N . LEU A 1 88 ? 15.199 -2.348 -17.915 1.00 89.38 88 LEU A N 1
ATOM 684 C CA . LEU A 1 88 ? 15.680 -0.969 -18.054 1.00 89.38 88 LEU A CA 1
ATOM 685 C C . LEU A 1 88 ? 14.836 -0.180 -19.060 1.00 89.38 88 LEU A C 1
ATOM 687 O O . LEU A 1 88 ? 14.527 0.979 -18.810 1.00 89.38 88 LEU A O 1
ATOM 691 N N . CYS A 1 89 ? 14.410 -0.811 -20.159 1.00 88.56 89 CYS A N 1
ATOM 692 C CA . CYS A 1 89 ? 13.437 -0.228 -21.090 1.00 88.56 89 CYS A CA 1
ATOM 693 C C . CYS A 1 89 ? 12.140 0.170 -20.373 1.00 88.56 89 CYS A C 1
ATOM 695 O O . CYS A 1 89 ? 11.669 1.301 -20.509 1.00 88.56 89 CYS A O 1
ATOM 697 N N . PHE A 1 90 ? 11.593 -0.737 -19.560 1.00 87.31 90 PHE A N 1
ATOM 698 C CA . PHE A 1 90 ? 10.407 -0.462 -18.755 1.00 87.31 90 PHE A CA 1
ATOM 699 C C . PHE A 1 90 ? 10.642 0.688 -17.768 1.00 87.31 90 PHE A C 1
ATOM 701 O O . PHE A 1 90 ? 9.854 1.630 -17.731 1.00 87.31 90 PHE A O 1
ATOM 708 N N . LEU A 1 91 ? 11.756 0.666 -17.033 1.00 90.81 91 LEU A N 1
ATOM 709 C CA . LEU A 1 91 ? 12.105 1.729 -16.094 1.00 90.81 91 LEU A CA 1
ATOM 710 C C . LEU A 1 91 ? 12.209 3.091 -16.785 1.00 90.81 91 LEU A C 1
ATOM 712 O O . LEU A 1 91 ? 11.601 4.056 -16.333 1.00 90.81 91 LEU A O 1
ATOM 716 N N . TYR A 1 92 ? 12.933 3.182 -17.901 1.00 90.31 92 TYR A N 1
ATOM 717 C CA . TYR A 1 92 ? 13.035 4.429 -18.653 1.00 90.31 92 TYR A CA 1
ATOM 718 C C . TYR A 1 92 ? 11.668 4.899 -19.154 1.00 90.31 92 TYR A C 1
ATOM 720 O O . TYR A 1 92 ? 11.372 6.084 -19.048 1.00 90.31 92 TYR A O 1
ATOM 728 N N . SER A 1 93 ? 10.804 3.990 -19.608 1.00 89.00 93 SER A N 1
ATOM 729 C CA . SER A 1 93 ? 9.426 4.324 -19.994 1.00 89.00 93 SER A CA 1
ATOM 730 C C . SER A 1 93 ? 8.659 4.990 -18.844 1.00 89.00 93 SER A C 1
ATOM 732 O O . SER A 1 93 ? 8.048 6.043 -19.024 1.00 89.00 93 SER A O 1
ATOM 734 N N . VAL A 1 94 ? 8.751 4.428 -17.634 1.00 91.56 94 VAL A N 1
ATOM 735 C CA . VAL A 1 94 ? 8.123 4.991 -16.428 1.00 91.56 94 VAL A CA 1
ATOM 736 C C . VAL A 1 94 ? 8.688 6.378 -16.109 1.00 91.56 94 VAL A C 1
ATOM 738 O O . VAL A 1 94 ? 7.922 7.327 -15.953 1.00 91.56 94 VAL A O 1
ATOM 741 N N . LEU A 1 95 ? 10.016 6.527 -16.076 1.00 92.12 95 LEU A N 1
ATOM 742 C CA . LEU A 1 95 ? 10.674 7.794 -15.730 1.00 92.12 95 LEU A CA 1
ATOM 743 C C . LEU A 1 95 ? 10.364 8.911 -16.738 1.00 92.12 95 LEU A C 1
ATOM 745 O O . LEU A 1 95 ? 10.132 10.054 -16.347 1.00 92.12 95 LEU A O 1
ATOM 749 N N . PHE A 1 96 ? 10.337 8.591 -18.033 1.00 89.25 96 PHE A N 1
ATOM 750 C CA . PHE A 1 96 ? 10.003 9.557 -19.080 1.00 89.25 96 PHE A CA 1
ATOM 751 C C . PHE A 1 96 ? 8.512 9.886 -19.132 1.00 89.25 96 PHE A C 1
ATOM 753 O O . PHE A 1 96 ? 8.164 11.003 -19.507 1.00 89.25 96 PHE A O 1
ATOM 760 N N . THR A 1 97 ? 7.640 8.944 -18.771 1.00 89.44 97 THR A N 1
ATOM 761 C CA . THR A 1 97 ? 6.198 9.200 -18.645 1.00 89.44 97 THR A CA 1
ATOM 762 C C . THR A 1 97 ? 5.903 10.116 -17.460 1.00 89.44 97 THR A C 1
ATOM 764 O O . THR A 1 97 ? 5.100 11.034 -17.587 1.00 89.44 97 THR A O 1
ATOM 767 N N . HIS A 1 98 ? 6.569 9.899 -16.323 1.00 92.19 98 HIS A N 1
ATOM 768 C CA . HIS A 1 98 ? 6.402 10.735 -15.129 1.00 92.19 98 HIS A CA 1
ATOM 769 C C . HIS A 1 98 ? 6.994 12.139 -15.301 1.00 92.19 98 HIS A C 1
ATOM 771 O O . HIS A 1 98 ? 6.425 13.141 -14.869 1.00 92.19 98 HIS A O 1
ATOM 777 N N . GLY A 1 99 ? 8.145 12.210 -15.972 1.00 91.25 99 GLY A N 1
ATOM 778 C CA . GLY A 1 99 ? 8.910 13.433 -16.166 1.00 91.25 99 GLY A CA 1
ATOM 779 C C . GLY A 1 99 ? 9.966 13.627 -15.078 1.00 91.25 99 GLY A C 1
ATOM 780 O O . GLY A 1 99 ? 9.682 13.648 -13.882 1.00 91.25 99 GLY A O 1
ATOM 781 N N . LEU A 1 100 ? 11.216 13.832 -15.505 1.00 89.62 100 LEU A N 1
ATOM 782 C CA . LEU A 1 100 ? 12.367 13.925 -14.597 1.00 89.62 100 LEU A CA 1
ATOM 783 C C . LEU A 1 100 ? 12.291 15.124 -13.643 1.00 89.62 100 LEU A C 1
ATOM 785 O O . LEU A 1 100 ? 12.743 15.030 -12.508 1.00 89.62 100 LEU A O 1
ATOM 789 N N . GLN A 1 101 ? 11.718 16.249 -14.081 1.00 91.25 101 GLN A N 1
ATOM 790 C CA . GLN A 1 101 ? 11.589 17.422 -13.215 1.00 91.25 101 GLN A CA 1
ATOM 791 C C . GLN A 1 101 ? 10.567 17.189 -12.096 1.00 91.25 101 GLN A C 1
ATOM 793 O O . GLN A 1 101 ? 10.833 17.559 -10.955 1.00 91.25 101 GLN A O 1
ATOM 798 N N . SER A 1 102 ? 9.427 16.568 -12.415 1.00 91.50 102 SER A N 1
ATOM 799 C CA . SER A 1 102 ? 8.421 16.170 -11.423 1.00 91.50 102 SER A CA 1
ATOM 800 C C . SER A 1 102 ? 9.032 15.202 -10.417 1.00 91.50 102 SER A C 1
ATOM 802 O O . SER A 1 102 ? 8.949 15.444 -9.218 1.00 91.50 102 SER A O 1
ATOM 804 N N . LEU A 1 103 ? 9.759 14.196 -10.917 1.00 92.12 103 LEU A N 1
ATOM 805 C CA . LEU A 1 103 ? 10.474 13.222 -10.098 1.00 92.12 103 LEU A CA 1
ATOM 806 C C . LEU A 1 103 ? 11.413 13.887 -9.082 1.00 92.12 103 LEU A C 1
ATOM 808 O O . LEU A 1 103 ? 11.313 13.637 -7.885 1.00 92.12 103 LEU A O 1
ATOM 812 N N . ILE A 1 104 ? 12.303 14.769 -9.549 1.00 89.75 104 ILE A N 1
ATOM 813 C CA . ILE A 1 104 ? 13.285 15.454 -8.691 1.00 89.75 104 ILE A CA 1
ATOM 814 C C . ILE A 1 104 ? 12.588 16.324 -7.639 1.00 89.75 104 ILE A C 1
ATOM 816 O O . ILE A 1 104 ? 13.024 16.373 -6.491 1.00 89.75 104 ILE A O 1
ATOM 820 N N . ASN A 1 105 ? 11.504 17.005 -8.015 1.00 90.50 105 ASN A N 1
ATOM 821 C CA . ASN A 1 105 ? 10.753 17.846 -7.087 1.00 90.50 105 ASN A CA 1
ATOM 822 C C . ASN A 1 105 ? 10.051 17.009 -6.001 1.00 90.50 105 ASN A C 1
ATOM 824 O O . ASN A 1 105 ? 10.029 17.407 -4.839 1.00 90.50 105 ASN A O 1
ATOM 828 N N . GLU A 1 106 ? 9.483 15.860 -6.370 1.00 91.81 106 GLU A N 1
ATOM 829 C CA . GLU A 1 106 ? 8.760 14.956 -5.464 1.00 91.81 106 GLU A CA 1
ATOM 830 C C . GLU A 1 106 ? 9.682 14.196 -4.508 1.00 91.81 106 GLU A C 1
ATOM 832 O O . GLU A 1 106 ? 9.289 13.925 -3.375 1.00 91.81 106 GLU A O 1
ATOM 837 N N . MET A 1 107 ? 10.925 13.924 -4.917 1.00 89.75 107 MET A N 1
ATOM 838 C CA . MET A 1 107 ? 11.957 13.352 -4.044 1.00 89.75 107 MET A CA 1
ATOM 839 C C . MET A 1 107 ? 12.317 14.267 -2.858 1.00 89.75 107 MET A C 1
ATOM 841 O O . MET A 1 107 ? 12.995 13.829 -1.937 1.00 89.75 107 MET A O 1
ATOM 845 N N . ASN A 1 108 ? 11.868 15.530 -2.848 1.00 81.56 108 ASN A N 1
ATOM 846 C CA . ASN A 1 108 ? 11.993 16.457 -1.718 1.00 81.56 108 ASN A CA 1
ATOM 847 C C . ASN A 1 108 ? 13.431 16.611 -1.174 1.00 81.56 108 ASN A C 1
ATOM 849 O O . ASN A 1 108 ? 13.650 16.735 0.029 1.00 81.56 108 ASN A O 1
ATOM 853 N N . GLY A 1 109 ? 14.424 16.597 -2.069 1.00 74.94 109 GLY A N 1
ATOM 854 C CA . GLY A 1 109 ? 15.836 16.735 -1.702 1.00 74.94 109 GLY A CA 1
ATOM 855 C C . GLY A 1 109 ? 16.504 15.456 -1.187 1.00 74.94 109 GLY A C 1
ATOM 856 O O . GLY A 1 109 ? 17.656 15.531 -0.762 1.00 74.94 109 GLY A O 1
ATOM 857 N N . GLU A 1 110 ? 15.832 14.301 -1.250 1.00 74.94 110 GLU A N 1
ATOM 858 C CA . GLU A 1 110 ? 16.483 12.992 -1.133 1.00 74.94 110 GLU A CA 1
ATOM 859 C C . GLU A 1 110 ? 17.627 12.892 -2.148 1.00 74.94 110 GLU A C 1
ATOM 861 O O . GLU A 1 110 ? 17.448 13.122 -3.347 1.00 74.94 110 GLU A O 1
ATOM 866 N N . MET A 1 111 ? 18.816 12.562 -1.649 1.00 66.00 111 MET A N 1
ATOM 867 C CA . MET A 1 111 ? 20.035 12.463 -2.456 1.00 66.00 111 MET A CA 1
ATOM 868 C C . MET A 1 111 ? 20.325 11.024 -2.899 1.00 66.00 111 MET A C 1
ATOM 870 O O . MET A 1 111 ? 21.310 10.789 -3.603 1.00 66.00 111 MET A O 1
ATOM 874 N N . ASP A 1 112 ? 19.482 10.075 -2.495 1.00 75.25 112 ASP A N 1
ATOM 875 C CA . ASP A 1 112 ? 19.674 8.662 -2.776 1.00 75.25 112 ASP A CA 1
ATOM 876 C C . ASP A 1 112 ? 19.384 8.342 -4.244 1.00 75.25 112 ASP A C 1
ATOM 878 O O . ASP A 1 112 ? 18.476 8.881 -4.888 1.00 75.25 112 ASP A O 1
ATOM 882 N N . ALA A 1 113 ? 20.185 7.434 -4.798 1.00 88.06 113 ALA A N 1
ATOM 883 C CA . ALA A 1 113 ? 19.959 6.929 -6.140 1.00 88.06 113 ALA A CA 1
ATOM 884 C C . ALA A 1 113 ? 18.632 6.153 -6.192 1.00 88.06 113 ALA A C 1
ATOM 886 O O . ALA A 1 113 ? 18.310 5.394 -5.283 1.00 88.06 113 ALA A O 1
ATOM 887 N N . LEU A 1 114 ? 17.878 6.281 -7.293 1.00 91.25 114 LEU A N 1
ATOM 888 C CA . LEU A 1 114 ? 16.642 5.503 -7.497 1.00 91.25 114 LEU A CA 1
ATOM 889 C C . LEU A 1 114 ? 16.880 3.988 -7.461 1.00 91.25 114 LEU A C 1
ATOM 891 O O . LEU A 1 114 ? 15.974 3.223 -7.136 1.00 91.25 114 LEU A O 1
ATOM 895 N N . ILE A 1 115 ? 18.090 3.572 -7.832 1.00 92.00 115 ILE A N 1
ATOM 896 C CA . ILE A 1 115 ? 18.577 2.204 -7.722 1.00 92.00 115 ILE A CA 1
ATOM 897 C C . ILE A 1 115 ? 19.904 2.267 -6.981 1.00 92.00 115 ILE A C 1
ATOM 899 O O . ILE A 1 115 ? 20.819 2.968 -7.423 1.00 92.00 115 ILE A O 1
ATOM 903 N N . ASP A 1 116 ? 20.006 1.521 -5.889 1.00 89.25 116 ASP A N 1
ATOM 904 C CA . ASP A 1 116 ? 21.233 1.403 -5.120 1.00 89.25 116 ASP A CA 1
ATOM 905 C C . ASP A 1 116 ? 22.370 0.869 -6.018 1.00 89.25 116 ASP A C 1
ATOM 907 O O . ASP A 1 116 ? 22.220 -0.184 -6.648 1.00 89.25 116 ASP A O 1
ATOM 911 N N . PRO A 1 117 ? 23.512 1.572 -6.116 1.00 86.62 117 PRO A N 1
ATOM 912 C CA . PRO A 1 117 ? 24.577 1.213 -7.049 1.00 86.62 117 PRO A CA 1
ATOM 913 C C . PRO A 1 117 ? 25.365 -0.038 -6.636 1.00 86.62 117 PRO A C 1
ATOM 915 O O . PRO A 1 117 ? 26.115 -0.569 -7.455 1.00 86.62 117 PRO A O 1
ATOM 918 N N . ILE A 1 118 ? 25.238 -0.493 -5.386 1.00 87.88 118 ILE A N 1
ATOM 919 C CA . ILE A 1 118 ? 25.999 -1.621 -4.837 1.00 87.88 118 ILE A CA 1
ATOM 920 C C . ILE A 1 118 ? 25.169 -2.905 -4.922 1.00 87.88 118 ILE A C 1
ATOM 922 O O . ILE A 1 118 ? 25.654 -3.940 -5.378 1.00 87.88 118 ILE A O 1
ATOM 926 N N . HIS A 1 119 ? 23.916 -2.829 -4.493 1.00 86.19 119 HIS A N 1
ATOM 927 C CA . HIS A 1 119 ? 23.018 -3.956 -4.289 1.00 86.19 119 HIS A CA 1
ATOM 928 C C . HIS A 1 119 ? 21.881 -4.015 -5.317 1.00 86.19 119 HIS A C 1
ATOM 930 O O . HIS A 1 119 ? 21.234 -5.052 -5.453 1.00 86.19 119 HIS A O 1
ATOM 936 N N . GLY A 1 120 ? 21.641 -2.939 -6.072 1.00 86.31 120 GLY A N 1
ATOM 937 C CA . GLY A 1 120 ? 20.608 -2.895 -7.110 1.00 86.31 120 GLY A CA 1
ATOM 938 C C . GLY A 1 120 ? 19.178 -2.776 -6.574 1.00 86.31 120 GLY A C 1
ATOM 939 O O . GLY A 1 120 ? 18.230 -3.022 -7.319 1.00 86.31 120 GLY A O 1
ATOM 940 N N . HIS A 1 121 ? 19.005 -2.423 -5.299 1.00 88.56 121 HIS A N 1
ATOM 941 C CA . HIS A 1 121 ? 17.693 -2.248 -4.678 1.00 88.56 121 HIS A CA 1
ATOM 942 C C . HIS A 1 121 ? 17.024 -0.955 -5.146 1.00 88.56 121 HIS A C 1
ATOM 944 O O . HIS A 1 121 ? 17.678 0.073 -5.296 1.00 88.56 121 HIS A O 1
ATOM 950 N N . ALA A 1 122 ? 15.712 -0.998 -5.375 1.00 91.69 122 ALA A N 1
ATOM 951 C CA . ALA A 1 122 ? 14.943 0.202 -5.678 1.00 91.69 122 ALA A CA 1
ATOM 952 C C . ALA A 1 122 ? 14.800 1.071 -4.421 1.00 91.69 122 ALA A C 1
ATOM 954 O O . ALA A 1 122 ? 14.485 0.551 -3.351 1.00 91.69 122 ALA A O 1
ATOM 955 N N . SER A 1 123 ? 14.980 2.386 -4.555 1.00 93.00 123 SER A N 1
ATOM 956 C CA . SER A 1 123 ? 14.679 3.324 -3.472 1.00 93.00 123 SER A CA 1
ATOM 957 C C . SER A 1 123 ? 13.174 3.417 -3.223 1.00 93.00 123 SER A C 1
ATOM 959 O O . SER A 1 123 ? 12.359 3.086 -4.093 1.00 93.00 123 SER A O 1
ATOM 961 N N . GLN A 1 124 ? 12.781 3.936 -2.058 1.00 93.44 124 GLN A N 1
ATOM 962 C CA . GLN A 1 124 ? 11.365 4.122 -1.740 1.00 93.44 124 GLN A CA 1
ATOM 963 C C . GLN A 1 124 ? 10.662 5.047 -2.746 1.00 93.44 124 GLN A C 1
ATOM 965 O O . GLN A 1 124 ? 9.523 4.782 -3.124 1.00 93.44 124 GLN A O 1
ATOM 970 N N . CYS A 1 125 ? 11.360 6.067 -3.254 1.00 95.19 125 CYS A N 1
ATOM 971 C CA . CYS A 1 125 ? 10.861 6.952 -4.309 1.00 95.19 125 CYS A CA 1
ATOM 972 C C . CYS A 1 125 ? 10.520 6.178 -5.590 1.00 95.19 125 CYS A C 1
ATOM 974 O O . CYS A 1 125 ? 9.473 6.410 -6.195 1.00 95.19 125 CYS A O 1
ATOM 976 N N . LEU A 1 126 ? 11.377 5.234 -6.003 1.00 94.81 126 LEU A N 1
ATOM 977 C CA . LEU A 1 126 ? 11.117 4.405 -7.181 1.00 94.81 126 LEU A CA 1
ATOM 978 C C . LEU A 1 126 ? 9.971 3.413 -6.935 1.00 94.81 126 LEU A C 1
ATOM 980 O O . LEU A 1 126 ? 9.131 3.216 -7.813 1.00 94.81 126 LEU A O 1
ATOM 984 N N . ILE A 1 127 ? 9.911 2.809 -5.745 1.00 95.25 127 ILE A N 1
ATOM 985 C CA . ILE A 1 127 ? 8.821 1.904 -5.359 1.00 95.25 127 ILE A CA 1
ATOM 986 C C . ILE A 1 127 ? 7.481 2.650 -5.388 1.00 95.25 127 ILE A C 1
ATOM 988 O O . ILE A 1 127 ? 6.536 2.188 -6.030 1.00 95.25 127 ILE A O 1
ATOM 992 N N . ASN A 1 128 ? 7.405 3.824 -4.760 1.00 96.19 128 ASN A N 1
ATOM 993 C CA . ASN A 1 128 ? 6.198 4.645 -4.746 1.00 96.19 128 ASN A CA 1
ATOM 994 C C . ASN A 1 128 ? 5.808 5.077 -6.162 1.00 96.19 128 ASN A C 1
ATOM 996 O O . ASN A 1 128 ? 4.645 4.926 -6.531 1.00 96.19 128 ASN A O 1
ATOM 1000 N N . LEU A 1 129 ? 6.768 5.462 -7.009 1.00 96.00 129 LEU A N 1
ATOM 1001 C CA . LEU A 1 129 ? 6.482 5.824 -8.397 1.00 96.00 129 LEU A CA 1
ATOM 1002 C C . LEU A 1 129 ? 5.800 4.679 -9.160 1.00 96.00 129 LEU A C 1
ATOM 1004 O O . LEU A 1 129 ? 4.825 4.902 -9.876 1.00 96.00 129 LEU A O 1
ATOM 1008 N N . LEU A 1 130 ? 6.275 3.445 -8.979 1.00 95.25 130 LEU A N 1
ATOM 1009 C CA . LEU A 1 130 ? 5.700 2.264 -9.626 1.00 95.25 130 LEU A CA 1
ATOM 1010 C C . LEU A 1 130 ? 4.308 1.896 -9.087 1.00 95.25 130 LEU A C 1
ATOM 1012 O O . LEU A 1 130 ? 3.495 1.343 -9.829 1.00 95.25 130 LEU A O 1
ATOM 1016 N N . ILE A 1 131 ? 4.027 2.186 -7.814 1.00 95.69 131 ILE A N 1
ATOM 1017 C CA . ILE A 1 131 ? 2.773 1.809 -7.145 1.00 95.69 131 ILE A CA 1
ATOM 1018 C C . ILE A 1 131 ? 1.689 2.886 -7.305 1.00 95.69 131 ILE A C 1
ATOM 1020 O O . ILE A 1 131 ? 0.524 2.568 -7.567 1.00 95.69 131 ILE A O 1
ATOM 1024 N N . THR A 1 132 ? 2.048 4.159 -7.138 1.00 94.75 132 THR A N 1
ATOM 1025 C CA . THR A 1 132 ? 1.111 5.290 -7.019 1.00 94.75 132 THR A CA 1
ATOM 1026 C C . THR A 1 132 ? 1.195 6.271 -8.192 1.00 94.75 132 THR A C 1
ATOM 1028 O O . THR A 1 132 ? 0.234 7.015 -8.448 1.00 94.75 132 THR A O 1
ATOM 1031 N N . GLY A 1 133 ? 2.300 6.241 -8.944 1.00 93.69 133 GLY A N 1
ATOM 1032 C CA . GLY A 1 133 ? 2.636 7.253 -9.943 1.00 93.69 133 GLY A CA 1
ATOM 1033 C C . GLY A 1 133 ? 3.218 8.533 -9.339 1.00 93.69 133 GLY A C 1
ATOM 1034 O O . GLY A 1 133 ? 3.169 9.562 -9.997 1.00 93.69 133 GLY A O 1
ATOM 1035 N N . GLU A 1 134 ? 3.704 8.489 -8.096 1.00 93.69 134 GLU A N 1
ATOM 1036 C CA . GLU A 1 134 ? 4.304 9.622 -7.377 1.00 93.69 134 GLU A CA 1
ATOM 1037 C C . GLU A 1 134 ? 5.621 9.169 -6.739 1.00 93.69 134 GLU A C 1
ATOM 1039 O O . GLU A 1 134 ? 5.674 8.086 -6.162 1.00 93.69 134 GLU A O 1
ATOM 1044 N N . SER A 1 135 ? 6.678 9.976 -6.795 1.00 94.62 135 SER A N 1
ATOM 1045 C CA . SER A 1 135 ? 8.015 9.600 -6.310 1.00 94.62 135 SER A CA 1
ATOM 1046 C C . SER A 1 135 ? 8.386 10.222 -4.962 1.00 94.62 135 SER A C 1
ATOM 1048 O O . SER A 1 135 ? 9.555 10.517 -4.719 1.00 94.62 135 SER A O 1
ATOM 1050 N N . THR A 1 136 ? 7.402 10.435 -4.086 1.00 94.38 136 THR A N 1
ATOM 1051 C CA . THR A 1 136 ? 7.659 10.815 -2.688 1.00 94.38 136 THR A CA 1
ATOM 1052 C C . THR A 1 136 ? 8.418 9.702 -1.950 1.00 94.38 136 THR A C 1
ATOM 1054 O O . THR A 1 136 ? 8.122 8.525 -2.183 1.00 94.38 136 THR A O 1
ATOM 1057 N N . PRO A 1 137 ? 9.356 10.018 -1.038 1.00 93.50 137 PRO A N 1
ATOM 1058 C CA . PRO A 1 137 ? 9.999 9.015 -0.185 1.00 93.50 137 PRO A CA 1
ATOM 1059 C C . PRO A 1 137 ? 9.095 8.522 0.956 1.00 93.50 137 PRO A C 1
ATOM 1061 O O . PRO A 1 137 ? 9.412 7.534 1.615 1.00 93.50 137 PRO A O 1
ATOM 1064 N N . TYR A 1 138 ? 7.978 9.202 1.227 1.00 94.62 138 TYR A N 1
ATOM 1065 C CA . TYR A 1 138 ? 7.174 8.955 2.421 1.00 94.62 138 TYR A CA 1
ATOM 1066 C C . TYR A 1 138 ? 6.029 7.968 2.176 1.00 94.62 138 TYR A C 1
ATOM 1068 O O . TYR A 1 138 ? 5.465 7.890 1.086 1.00 94.62 138 TYR A O 1
ATOM 1076 N N . LEU A 1 139 ? 5.664 7.223 3.224 1.00 95.62 139 LEU A N 1
ATOM 1077 C CA . LEU A 1 139 ? 4.624 6.186 3.169 1.00 95.62 139 LEU A CA 1
ATOM 1078 C C . LEU A 1 139 ? 3.305 6.597 3.821 1.00 95.62 139 LEU A C 1
ATOM 1080 O O . LEU A 1 139 ? 2.315 5.887 3.664 1.00 95.62 139 LEU A O 1
ATOM 1084 N N . PHE A 1 140 ? 3.273 7.726 4.530 1.00 93.06 140 PHE A N 1
ATOM 1085 C CA . PHE A 1 140 ? 2.055 8.252 5.139 1.00 93.06 140 PHE A CA 1
ATOM 1086 C C . PHE A 1 140 ? 1.117 8.885 4.101 1.00 93.06 140 PHE A C 1
ATOM 1088 O O . PHE A 1 140 ? 1.531 9.220 2.994 1.00 93.06 140 PHE A O 1
ATOM 1095 N N . ASP A 1 141 ? -0.149 9.077 4.471 1.00 90.94 141 ASP A N 1
ATOM 1096 C CA . ASP A 1 141 ? -1.147 9.711 3.602 1.00 90.94 141 ASP A CA 1
ATOM 1097 C C . ASP A 1 141 ? -1.055 11.243 3.649 1.00 90.94 141 ASP A C 1
ATOM 1099 O O . ASP A 1 141 ? -0.879 11.827 4.721 1.00 90.94 141 ASP A O 1
ATOM 1103 N N . GLY A 1 142 ? -1.295 11.897 2.513 1.00 89.19 142 GLY A N 1
ATOM 1104 C CA . GLY A 1 142 ? -1.506 13.343 2.442 1.00 89.19 142 GLY A CA 1
ATOM 1105 C C . GLY A 1 142 ? -0.263 14.154 2.797 1.00 89.19 142 GLY A C 1
ATOM 1106 O O . GLY A 1 142 ? 0.845 13.806 2.407 1.00 89.19 142 GLY A O 1
ATOM 1107 N N . GLU A 1 143 ? -0.444 15.263 3.507 1.00 89.50 143 GLU A N 1
ATOM 1108 C CA . GLU A 1 143 ? 0.648 16.161 3.888 1.00 89.50 143 GLU A CA 1
ATOM 1109 C C . GLU A 1 143 ? 0.828 16.179 5.411 1.00 89.50 143 GLU A C 1
ATOM 1111 O O . GLU A 1 143 ? -0.148 16.146 6.162 1.00 89.50 143 GLU A O 1
ATOM 1116 N N . ARG A 1 144 ? 2.081 16.251 5.870 1.00 85.31 144 ARG A N 1
ATOM 1117 C CA . ARG A 1 144 ? 2.441 16.460 7.281 1.00 85.31 144 ARG A CA 1
ATOM 1118 C C . ARG A 1 144 ? 3.265 17.737 7.404 1.00 85.31 144 ARG A C 1
ATOM 1120 O O . ARG A 1 144 ? 4.179 17.947 6.614 1.00 85.31 144 ARG A O 1
ATOM 1127 N N . ASP A 1 145 ? 2.958 18.574 8.390 1.00 82.88 145 ASP A N 1
ATOM 1128 C CA . ASP A 1 145 ? 3.780 19.738 8.734 1.00 82.88 145 ASP A CA 1
ATOM 1129 C C . ASP A 1 145 ? 4.747 19.359 9.859 1.00 82.88 145 ASP A C 1
ATOM 1131 O O . ASP A 1 145 ? 4.323 18.953 10.943 1.00 82.88 145 ASP A O 1
ATOM 1135 N N . LEU A 1 146 ? 6.046 19.477 9.590 1.00 80.38 146 LEU A N 1
ATOM 1136 C CA . LEU A 1 146 ? 7.107 19.312 10.575 1.00 80.38 146 LEU A CA 1
ATOM 1137 C C . LEU A 1 146 ? 7.878 20.623 10.716 1.00 80.38 146 LEU A C 1
ATOM 1139 O O . LEU A 1 146 ? 8.840 20.880 9.996 1.00 80.38 146 LEU A O 1
ATOM 1143 N N . GLY A 1 147 ? 7.463 21.457 11.669 1.00 77.75 147 GLY A N 1
ATOM 1144 C CA . GLY A 1 147 ? 8.192 22.675 12.029 1.00 77.75 147 GLY A CA 1
ATOM 1145 C C . GLY A 1 147 ? 8.245 23.724 10.914 1.00 77.75 147 GLY A C 1
ATOM 1146 O O . GLY A 1 147 ? 9.257 24.410 10.782 1.00 77.75 147 GLY A O 1
ATOM 1147 N N . GLY A 1 148 ? 7.180 23.845 10.113 1.00 81.31 148 GLY A N 1
ATOM 1148 C CA . GLY A 1 148 ? 7.094 24.770 8.981 1.00 81.31 148 GLY A CA 1
ATOM 1149 C C . GLY A 1 148 ? 7.520 24.158 7.644 1.00 81.31 148 GLY A C 1
ATOM 1150 O O . GLY A 1 148 ? 7.517 24.858 6.630 1.00 81.31 148 GLY A O 1
ATOM 1151 N N . PHE A 1 149 ? 7.872 22.868 7.626 1.00 82.75 149 PHE A N 1
ATOM 1152 C CA . PHE A 1 149 ? 8.144 22.108 6.410 1.00 82.75 149 PHE A CA 1
ATOM 1153 C C . PHE A 1 149 ? 6.982 21.169 6.105 1.00 82.75 149 PHE A C 1
ATOM 1155 O O . PHE A 1 149 ? 6.687 20.252 6.870 1.00 82.75 149 PHE A O 1
ATOM 1162 N N . THR A 1 150 ? 6.348 21.370 4.953 1.00 87.06 150 THR A N 1
ATOM 1163 C CA . THR A 1 150 ? 5.296 20.479 4.465 1.00 87.06 150 THR A CA 1
ATOM 1164 C C . THR A 1 150 ? 5.917 19.285 3.751 1.00 87.06 150 THR A C 1
ATOM 1166 O O . THR A 1 150 ? 6.451 19.411 2.649 1.00 87.06 150 THR A O 1
ATOM 1169 N N . LEU A 1 151 ? 5.827 18.113 4.371 1.00 89.69 151 LEU A N 1
ATOM 1170 C CA . LEU A 1 151 ? 6.185 16.840 3.765 1.00 89.69 151 LEU A CA 1
ATOM 1171 C C . LEU A 1 151 ? 4.975 16.259 3.038 1.00 89.69 151 LEU A C 1
ATOM 1173 O O . LEU A 1 151 ? 3.896 16.139 3.618 1.00 89.69 151 LEU A O 1
ATOM 1177 N N . LYS A 1 152 ? 5.161 15.865 1.779 1.00 91.75 152 LYS A N 1
ATOM 1178 C CA . LYS A 1 152 ? 4.103 15.289 0.943 1.00 91.75 152 LYS A CA 1
ATOM 1179 C C . LYS A 1 152 ? 4.234 13.778 0.888 1.00 91.75 152 LYS A C 1
ATOM 1181 O O . LYS A 1 152 ? 5.177 13.280 0.288 1.00 91.75 152 LYS A O 1
ATOM 1186 N N . GLY A 1 153 ? 3.313 13.064 1.512 1.00 93.94 153 GLY A N 1
ATOM 1187 C CA . GLY A 1 153 ? 3.163 11.619 1.407 1.00 93.94 153 GLY A CA 1
ATOM 1188 C C . GLY A 1 153 ? 2.319 11.206 0.205 1.00 93.94 153 GLY A C 1
ATOM 1189 O O . GLY A 1 153 ? 2.226 11.920 -0.792 1.00 93.94 153 GLY A O 1
ATOM 1190 N N . ILE A 1 154 ? 1.701 10.032 0.302 1.00 94.94 154 ILE A N 1
ATOM 1191 C CA . ILE A 1 154 ? 0.872 9.453 -0.755 1.00 94.94 154 ILE A CA 1
ATOM 1192 C C . ILE A 1 154 ? -0.422 10.258 -0.888 1.00 94.94 154 ILE A C 1
ATOM 1194 O O . ILE A 1 154 ? -1.177 10.393 0.077 1.00 94.94 154 ILE A O 1
ATOM 1198 N N . SER A 1 155 ? -0.717 10.778 -2.082 1.00 92.00 155 SER A N 1
ATOM 1199 C CA . SER A 1 155 ? -1.869 11.676 -2.264 1.00 92.00 155 SER A CA 1
ATOM 1200 C C . SER A 1 155 ? -3.188 10.937 -2.505 1.00 92.00 155 SER A C 1
ATOM 1202 O O . SER A 1 155 ? -4.275 11.491 -2.304 1.00 92.00 155 SER A O 1
ATOM 1204 N N . ARG A 1 156 ? -3.113 9.683 -2.965 1.00 90.25 156 ARG A N 1
ATOM 1205 C CA . ARG A 1 156 ? -4.276 8.902 -3.389 1.00 90.25 156 ARG A CA 1
ATOM 1206 C C . ARG A 1 156 ? -4.100 7.410 -3.168 1.00 90.25 156 ARG A C 1
ATOM 1208 O O . ARG A 1 156 ? -3.008 6.861 -3.246 1.00 90.25 156 ARG A O 1
ATOM 1215 N N . GLN A 1 157 ? -5.233 6.745 -2.997 1.00 91.75 157 GLN A N 1
ATOM 1216 C CA . GLN A 1 157 ? -5.317 5.297 -2.895 1.00 91.75 157 GLN A CA 1
ATOM 1217 C C . GLN A 1 157 ? -4.905 4.619 -4.224 1.00 91.75 157 GLN A C 1
ATOM 1219 O O . GLN A 1 157 ? -5.566 4.850 -5.244 1.00 91.75 157 GLN A O 1
ATOM 1224 N N . PRO A 1 158 ? -3.843 3.791 -4.242 1.00 94.94 158 PRO A N 1
ATOM 1225 C CA . PRO A 1 158 ? -3.388 3.095 -5.444 1.00 94.94 158 PRO A CA 1
ATOM 1226 C C . PRO A 1 158 ? -4.208 1.835 -5.752 1.00 94.94 158 PRO A C 1
ATOM 1228 O O . PRO A 1 158 ? -5.025 1.361 -4.957 1.00 94.94 158 PRO A O 1
ATOM 1231 N N . LYS A 1 159 ? -3.958 1.245 -6.930 1.00 94.69 159 LYS A N 1
ATOM 1232 C CA . LYS A 1 159 ? -4.559 -0.044 -7.316 1.00 94.69 159 LYS A CA 1
ATOM 1233 C C . LYS A 1 159 ? -3.976 -1.228 -6.545 1.00 94.69 159 LYS A C 1
ATOM 1235 O O . LYS A 1 159 ? -4.713 -2.164 -6.251 1.00 94.69 159 LYS A O 1
ATOM 1240 N N . THR A 1 160 ? -2.688 -1.156 -6.235 1.00 95.94 160 THR A N 1
ATOM 1241 C CA . THR A 1 160 ? -1.913 -2.154 -5.493 1.00 95.94 160 THR A CA 1
ATOM 1242 C C . THR A 1 160 ? -1.329 -1.476 -4.267 1.00 95.94 160 THR A C 1
ATOM 1244 O O . THR A 1 160 ? -0.921 -0.324 -4.346 1.00 95.94 160 THR A O 1
ATOM 1247 N N . GLY A 1 161 ? -1.344 -2.157 -3.130 1.00 97.31 161 GLY A N 1
ATOM 1248 C CA . GLY A 1 161 ? -0.893 -1.610 -1.859 1.00 97.31 161 GLY A CA 1
ATOM 1249 C C . GLY A 1 161 ? 0.587 -1.850 -1.616 1.00 97.31 161 GLY A C 1
ATOM 1250 O O . GLY A 1 161 ? 1.264 -2.539 -2.382 1.00 97.31 161 GLY A O 1
ATOM 1251 N N . PHE A 1 162 ? 1.065 -1.326 -0.497 1.00 98.38 162 PHE A N 1
ATOM 1252 C CA . PHE A 1 162 ? 2.409 -1.574 0.000 1.00 98.38 162 PHE A CA 1
ATOM 1253 C C . PHE A 1 162 ? 2.350 -1.789 1.508 1.00 98.38 162 PHE A C 1
ATOM 1255 O O . PHE A 1 162 ? 1.660 -1.052 2.207 1.00 98.38 162 PHE A O 1
ATOM 1262 N N . LEU A 1 163 ? 3.060 -2.800 1.991 1.00 97.94 163 LEU A N 1
ATOM 1263 C CA . LEU A 1 163 ? 3.345 -3.022 3.404 1.00 97.94 163 LEU A CA 1
ATOM 1264 C C . LEU A 1 163 ? 4.841 -3.294 3.522 1.00 97.94 163 LEU A C 1
ATOM 1266 O O . LEU A 1 163 ? 5.454 -3.819 2.595 1.00 97.94 163 LEU A O 1
ATOM 1270 N N . THR A 1 164 ? 5.444 -2.963 4.654 1.00 96.62 164 THR A N 1
ATOM 1271 C CA . THR A 1 164 ? 6.873 -3.210 4.849 1.00 96.62 164 THR A CA 1
ATOM 1272 C C . THR A 1 164 ? 7.148 -3.731 6.243 1.00 96.62 164 THR A C 1
ATOM 1274 O O . THR A 1 164 ? 6.539 -3.301 7.220 1.00 96.62 164 THR A O 1
ATOM 1277 N N . PHE A 1 165 ? 8.087 -4.666 6.342 1.00 95.38 165 PHE A N 1
ATOM 1278 C CA . PHE A 1 165 ? 8.586 -5.150 7.622 1.00 95.38 165 PHE A CA 1
ATOM 1279 C C . PHE A 1 165 ? 9.237 -4.024 8.446 1.00 95.38 165 PHE A C 1
ATOM 1281 O O . PHE A 1 165 ? 9.201 -4.040 9.673 1.00 95.38 165 PHE A O 1
ATOM 1288 N N . VAL A 1 166 ? 9.753 -2.993 7.773 1.00 94.25 166 VAL A N 1
ATOM 1289 C CA . VAL A 1 166 ? 10.370 -1.809 8.387 1.00 94.25 166 VAL A CA 1
ATOM 1290 C C . VAL A 1 166 ? 9.375 -1.015 9.255 1.00 94.25 166 VAL A C 1
ATOM 1292 O O . VAL A 1 166 ? 9.771 -0.414 10.254 1.00 94.25 166 VAL A O 1
ATOM 1295 N N . GLU A 1 167 ? 8.073 -1.089 8.957 1.00 95.06 167 GLU A N 1
ATOM 1296 C CA . GLU A 1 167 ? 7.015 -0.523 9.807 1.00 95.06 167 GLU A CA 1
ATOM 1297 C C . GLU A 1 167 ? 6.852 -1.312 11.113 1.00 95.06 167 GLU A C 1
ATOM 1299 O O . GLU A 1 167 ? 6.717 -0.722 12.185 1.00 95.06 167 GLU A O 1
ATOM 1304 N N . ALA A 1 168 ? 6.917 -2.647 11.054 1.00 92.62 168 ALA A N 1
ATOM 1305 C CA . ALA A 1 168 ? 6.850 -3.491 12.249 1.00 92.62 168 ALA A CA 1
ATOM 1306 C C . ALA A 1 168 ? 8.030 -3.217 13.198 1.00 92.62 168 ALA A C 1
ATOM 1308 O O . ALA A 1 168 ? 7.875 -3.253 14.418 1.00 92.62 168 ALA A O 1
ATOM 1309 N N . MET A 1 169 ? 9.183 -2.849 12.631 1.00 92.19 169 MET A N 1
ATOM 1310 C CA . MET A 1 169 ? 10.368 -2.390 13.359 1.00 92.19 169 MET A CA 1
ATOM 1311 C C . MET A 1 169 ? 10.288 -0.930 13.845 1.00 92.19 169 MET A C 1
ATOM 1313 O O . MET A 1 169 ? 11.228 -0.450 14.472 1.00 92.19 169 MET A O 1
ATOM 1317 N N . ARG A 1 170 ? 9.173 -0.225 13.598 1.00 90.62 170 ARG A N 1
ATOM 1318 C CA . ARG A 1 170 ? 8.916 1.167 14.018 1.00 90.62 170 ARG A CA 1
ATOM 1319 C C . ARG A 1 170 ? 9.824 2.225 13.377 1.00 90.62 170 ARG A C 1
ATOM 1321 O O . ARG A 1 170 ? 9.941 3.324 13.910 1.00 90.62 170 ARG A O 1
ATOM 1328 N N . TYR A 1 171 ? 10.430 1.935 12.226 1.00 91.31 171 TYR A N 1
ATOM 1329 C CA . TYR A 1 171 ? 11.236 2.918 11.485 1.00 91.31 171 TYR A CA 1
ATOM 1330 C C . TYR A 1 171 ? 10.400 3.832 10.582 1.00 91.31 171 TYR A C 1
ATOM 1332 O O . TYR A 1 171 ? 10.834 4.930 10.241 1.00 91.31 171 TYR A O 1
ATOM 1340 N N . CYS A 1 172 ? 9.212 3.388 10.173 1.00 91.12 172 CYS A N 1
ATOM 1341 C CA . CYS A 1 172 ? 8.282 4.182 9.382 1.00 91.12 172 CYS A CA 1
ATOM 1342 C C . CYS A 1 172 ? 6.833 3.850 9.746 1.00 91.12 172 CYS A C 1
ATOM 1344 O O . CYS A 1 172 ? 6.560 2.888 10.463 1.00 91.12 172 CYS A O 1
ATOM 1346 N N . GLU A 1 173 ? 5.909 4.651 9.227 1.00 90.38 173 GLU A N 1
ATOM 1347 C CA . GLU A 1 173 ? 4.472 4.431 9.341 1.00 90.38 173 GLU A CA 1
ATOM 1348 C C . GLU A 1 173 ? 3.882 4.364 7.933 1.00 90.38 173 GLU A C 1
ATOM 1350 O O . GLU A 1 173 ? 4.047 5.295 7.136 1.00 90.38 173 GLU A O 1
ATOM 1355 N N . VAL A 1 174 ? 3.207 3.259 7.616 1.00 95.88 174 VAL A N 1
ATOM 1356 C CA . VAL A 1 174 ? 2.539 3.101 6.326 1.00 95.88 174 VAL A CA 1
ATOM 1357 C C . VAL A 1 174 ? 1.117 3.635 6.446 1.00 95.88 174 VAL A C 1
ATOM 1359 O O . VAL A 1 174 ? 0.317 3.181 7.266 1.00 95.88 174 VAL A O 1
ATOM 1362 N N . GLY A 1 175 ? 0.799 4.601 5.591 1.00 92.25 175 GLY A N 1
ATOM 1363 C CA . GLY A 1 175 ? -0.491 5.264 5.523 1.00 92.25 175 GLY A CA 1
ATOM 1364 C C . GLY A 1 175 ? -1.626 4.335 5.101 1.00 92.25 175 GLY A C 1
ATOM 1365 O O . GLY A 1 175 ? -1.441 3.244 4.546 1.00 92.25 175 GLY A O 1
ATOM 1366 N N . TRP A 1 176 ? -2.851 4.786 5.350 1.00 91.44 176 TRP A N 1
ATOM 1367 C CA . TRP A 1 176 ? -4.052 4.022 5.058 1.00 91.44 176 TRP A CA 1
ATOM 1368 C C . TRP A 1 176 ? -4.218 3.769 3.556 1.00 91.44 176 TRP A C 1
ATOM 1370 O O . TRP A 1 176 ? -4.742 2.713 3.202 1.00 91.44 176 TRP A O 1
ATOM 1380 N N . PHE A 1 177 ? -3.758 4.665 2.671 1.00 93.69 177 PHE A N 1
ATOM 1381 C CA . PHE A 1 177 ? -3.843 4.471 1.218 1.00 93.69 177 PHE A CA 1
ATOM 1382 C C . PHE A 1 177 ? -3.079 3.231 0.764 1.00 93.69 177 PHE A C 1
ATOM 1384 O O . PHE A 1 177 ? -3.636 2.396 0.053 1.00 93.69 177 PHE A O 1
ATOM 1391 N N . LEU A 1 178 ? -1.836 3.070 1.216 1.00 96.50 178 LEU A N 1
ATOM 1392 C CA . LEU A 1 178 ? -1.009 1.911 0.879 1.00 96.50 178 LEU A CA 1
ATOM 1393 C C . LEU A 1 178 ? -1.505 0.628 1.561 1.00 96.50 178 LEU A C 1
ATOM 1395 O O . LEU A 1 178 ? -1.447 -0.445 0.956 1.00 96.50 178 LEU A O 1
ATOM 1399 N N . LYS A 1 179 ? -2.064 0.733 2.775 1.00 95.38 179 LYS A N 1
ATOM 1400 C CA . LYS A 1 179 ? -2.687 -0.402 3.477 1.00 95.38 179 LYS A CA 1
ATOM 1401 C C . LYS A 1 179 ? -4.016 -0.828 2.858 1.00 95.38 179 LYS A C 1
ATOM 1403 O O . LYS A 1 179 ? -4.385 -1.997 2.977 1.00 95.38 179 LYS A O 1
ATOM 1408 N N . ASN A 1 180 ? -4.749 0.068 2.205 1.00 92.44 180 ASN A N 1
ATOM 1409 C CA . ASN A 1 180 ? -6.067 -0.200 1.629 1.00 92.44 180 ASN A CA 1
ATOM 1410 C C . ASN A 1 180 ? -6.071 0.124 0.135 1.00 92.44 180 ASN A C 1
ATOM 1412 O O . ASN A 1 180 ? -6.642 1.126 -0.249 1.00 92.44 180 ASN A O 1
ATOM 1416 N N . PRO A 1 181 ? -5.444 -0.673 -0.732 1.00 95.06 181 PRO A N 1
ATOM 1417 C CA . PRO A 1 181 ? -5.530 -0.486 -2.183 1.00 95.06 181 PRO A CA 1
ATOM 1418 C C . PRO A 1 181 ? -6.923 -0.792 -2.762 1.00 95.06 181 PRO A C 1
ATOM 1420 O O . PRO A 1 181 ? -7.795 -1.318 -2.079 1.00 95.06 181 PRO A O 1
ATOM 1423 N N . TYR A 1 182 ? -7.147 -0.511 -4.054 1.00 91.19 182 TYR A N 1
ATOM 1424 C CA . TYR A 1 182 ? -8.428 -0.835 -4.720 1.00 91.19 182 TYR A CA 1
ATOM 1425 C C . TYR A 1 182 ? -8.684 -2.338 -4.825 1.00 91.19 182 TYR A C 1
ATOM 1427 O O . TYR A 1 182 ? -9.845 -2.751 -4.867 1.00 91.19 182 TYR A O 1
ATOM 1435 N N . TYR A 1 183 ? -7.612 -3.121 -4.928 1.00 95.81 183 TYR A N 1
ATOM 1436 C CA . TYR A 1 183 ? -7.639 -4.574 -5.000 1.00 95.81 183 TYR A CA 1
ATOM 1437 C C . TYR A 1 183 ? -6.780 -5.134 -3.870 1.00 95.81 183 TYR A C 1
ATOM 1439 O O . TYR A 1 183 ? -5.728 -4.556 -3.617 1.00 95.81 183 TYR A O 1
ATOM 1447 N N . PRO A 1 184 ? -7.171 -6.249 -3.233 1.00 96.19 184 PRO A N 1
ATOM 1448 C CA . PRO A 1 184 ? -6.433 -6.912 -2.155 1.00 96.19 184 PRO A CA 1
ATOM 1449 C C . PRO A 1 184 ? -5.135 -7.569 -2.664 1.00 96.19 184 PRO A C 1
ATOM 1451 O O . PRO A 1 184 ? -4.972 -8.787 -2.655 1.00 96.19 184 PRO A O 1
ATOM 1454 N N . VAL A 1 185 ? -4.218 -6.737 -3.151 1.00 98.00 185 VAL A N 1
ATOM 1455 C CA . VAL A 1 185 ? -2.887 -7.071 -3.643 1.00 98.00 185 VAL A CA 1
ATOM 1456 C C . VAL A 1 185 ? -1.932 -6.045 -3.055 1.00 98.00 185 VAL A C 1
ATOM 1458 O O . VAL A 1 185 ? -2.115 -4.846 -3.259 1.00 98.00 185 VAL A O 1
ATOM 1461 N N . TRP A 1 186 ? -0.906 -6.511 -2.357 1.00 98.25 186 TRP A N 1
ATOM 1462 C CA . TRP A 1 186 ? 0.111 -5.693 -1.714 1.00 98.25 186 TRP A CA 1
ATOM 1463 C C . TRP A 1 186 ? 1.494 -6.157 -2.144 1.00 98.25 186 TRP A C 1
ATOM 1465 O O . TRP A 1 186 ? 1.770 -7.355 -2.213 1.00 98.25 186 TRP A O 1
ATOM 1475 N N . ILE A 1 187 ? 2.377 -5.201 -2.393 1.00 97.88 187 ILE A N 1
ATOM 1476 C CA . ILE A 1 187 ? 3.811 -5.457 -2.396 1.00 97.88 187 ILE A CA 1
ATOM 1477 C C . ILE A 1 187 ? 4.281 -5.444 -0.939 1.00 97.88 187 ILE A C 1
ATOM 1479 O O . ILE A 1 187 ? 3.955 -4.519 -0.197 1.00 97.88 187 ILE A O 1
ATOM 1483 N N . LEU A 1 188 ? 5.011 -6.476 -0.524 1.00 97.56 188 LEU A N 1
ATOM 1484 C CA . LEU A 1 188 ? 5.630 -6.558 0.795 1.00 97.56 188 LEU A CA 1
ATOM 1485 C C . LEU A 1 188 ? 7.126 -6.267 0.669 1.00 97.56 188 LEU A C 1
ATOM 1487 O O . LEU A 1 188 ? 7.827 -6.992 -0.040 1.00 97.56 188 LEU A O 1
ATOM 1491 N N . GLY A 1 189 ? 7.600 -5.233 1.357 1.00 94.75 189 GLY A N 1
ATOM 1492 C CA . GLY A 1 189 ? 9.017 -4.889 1.456 1.00 94.75 189 GLY A CA 1
ATOM 1493 C C . GLY A 1 189 ? 9.703 -5.525 2.659 1.00 94.75 189 GLY A C 1
ATOM 1494 O O . GLY A 1 189 ? 9.225 -5.406 3.790 1.00 94.75 189 GLY A O 1
ATOM 1495 N N . SER A 1 190 ? 10.837 -6.174 2.412 1.00 90.44 190 SER A N 1
ATOM 1496 C CA . SER A 1 190 ? 11.852 -6.464 3.424 1.00 90.44 190 SER A CA 1
ATOM 1497 C C . SER A 1 190 ? 13.025 -5.484 3.303 1.00 90.44 190 SER A C 1
ATOM 1499 O O . SER A 1 190 ? 12.938 -4.484 2.593 1.00 90.44 190 SER A O 1
ATOM 1501 N N . GLU A 1 191 ? 14.128 -5.764 3.997 1.00 82.44 191 GLU A N 1
ATOM 1502 C CA . GLU A 1 191 ? 15.370 -4.995 3.864 1.00 82.44 191 GLU A CA 1
ATOM 1503 C C . GLU A 1 191 ? 16.000 -5.117 2.469 1.00 82.44 191 GLU A C 1
ATOM 1505 O O . GLU A 1 191 ? 16.613 -4.168 1.992 1.00 82.44 191 GLU A O 1
ATOM 1510 N N . THR A 1 192 ? 15.872 -6.276 1.815 1.00 84.69 192 THR A N 1
ATOM 1511 C CA . THR A 1 192 ? 16.632 -6.594 0.591 1.00 84.69 192 THR A CA 1
ATOM 1512 C C . THR A 1 192 ? 15.771 -7.091 -0.563 1.00 84.69 192 THR A C 1
ATOM 1514 O O . THR A 1 192 ? 16.272 -7.240 -1.680 1.00 84.69 192 THR A O 1
ATOM 1517 N N . HIS A 1 193 ? 14.489 -7.368 -0.328 1.00 90.88 193 HIS A N 1
ATOM 1518 C CA . HIS A 1 193 ? 13.649 -8.033 -1.311 1.00 90.88 193 HIS A CA 1
ATOM 1519 C C . HIS A 1 193 ? 12.194 -7.560 -1.275 1.00 90.88 193 HIS A C 1
ATOM 1521 O O . HIS A 1 193 ? 11.675 -7.096 -0.258 1.00 90.88 193 HIS A O 1
ATOM 1527 N N . LEU A 1 194 ? 11.530 -7.668 -2.426 1.00 94.12 194 LEU A N 1
ATOM 1528 C CA . LEU A 1 194 ? 10.121 -7.325 -2.600 1.00 94.12 194 LEU A CA 1
ATOM 1529 C C . LEU A 1 194 ? 9.348 -8.580 -2.989 1.00 94.12 194 LEU A C 1
ATOM 1531 O O . LEU A 1 194 ? 9.693 -9.276 -3.945 1.00 94.12 194 LEU A O 1
ATOM 1535 N N . THR A 1 195 ? 8.264 -8.846 -2.270 1.00 95.81 195 THR A N 1
ATOM 1536 C CA . THR A 1 195 ? 7.366 -9.973 -2.549 1.00 95.81 195 THR A CA 1
ATOM 1537 C C . THR A 1 195 ? 5.940 -9.483 -2.779 1.00 95.81 195 THR A C 1
ATOM 1539 O O . THR A 1 195 ? 5.626 -8.321 -2.534 1.00 95.81 195 THR A O 1
ATOM 1542 N N . VAL A 1 196 ? 5.065 -10.346 -3.289 1.00 97.06 196 VAL A N 1
ATOM 1543 C CA . VAL A 1 196 ? 3.659 -10.017 -3.550 1.00 97.06 196 VAL A CA 1
ATOM 1544 C C . VAL A 1 196 ? 2.775 -10.840 -2.629 1.00 97.06 196 VAL A C 1
ATOM 1546 O O . VAL A 1 196 ? 2.907 -12.061 -2.564 1.00 97.06 196 VAL A O 1
ATOM 1549 N N . LEU A 1 197 ? 1.836 -10.177 -1.967 1.00 97.94 197 LEU A N 1
ATOM 1550 C CA . LEU A 1 197 ? 0.738 -10.801 -1.247 1.00 97.94 197 LEU A CA 1
ATOM 1551 C C . LEU A 1 197 ? -0.581 -10.443 -1.920 1.00 97.94 197 LEU A C 1
ATOM 1553 O O . LEU A 1 197 ? -0.808 -9.290 -2.273 1.00 97.94 197 LEU A O 1
ATOM 1557 N N . ALA A 1 198 ? -1.472 -11.411 -2.061 1.00 97.88 198 ALA A N 1
ATOM 1558 C CA . ALA A 1 198 ? -2.815 -11.197 -2.565 1.00 97.88 198 ALA A CA 1
ATOM 1559 C C . ALA A 1 198 ? -3.841 -12.018 -1.782 1.00 97.88 198 ALA A C 1
ATOM 1561 O O . ALA A 1 198 ? -3.505 -13.005 -1.130 1.00 97.88 198 ALA A O 1
ATOM 1562 N N . SER A 1 199 ? -5.104 -11.630 -1.891 1.00 96.69 199 SER A N 1
ATOM 1563 C CA . SER A 1 199 ? -6.248 -12.408 -1.424 1.00 96.69 199 SER A CA 1
ATOM 1564 C C . SER A 1 199 ? -7.381 -12.307 -2.445 1.00 96.69 199 SER A C 1
ATOM 1566 O O . SER A 1 199 ? -7.508 -11.273 -3.096 1.00 96.69 199 SER A O 1
ATOM 1568 N N . PRO A 1 200 ? -8.223 -13.337 -2.622 1.00 94.88 200 PRO A N 1
ATOM 1569 C CA . PRO A 1 200 ? -9.450 -13.193 -3.403 1.00 94.88 200 PRO A CA 1
ATOM 1570 C C . PRO A 1 200 ? -10.519 -12.349 -2.685 1.00 94.88 200 PRO A C 1
ATOM 1572 O O . PRO A 1 200 ? -11.510 -11.969 -3.310 1.00 94.88 200 PRO A O 1
ATOM 1575 N N . ASP A 1 201 ? -10.350 -12.068 -1.390 1.00 91.94 201 ASP A N 1
ATOM 1576 C CA . ASP A 1 201 ? -11.356 -11.393 -0.579 1.00 91.94 201 ASP A CA 1
ATOM 1577 C C . ASP A 1 201 ? -11.269 -9.862 -0.695 1.00 91.94 201 ASP A C 1
ATOM 1579 O O . ASP A 1 201 ? -10.377 -9.205 -0.155 1.00 91.94 201 ASP A O 1
ATOM 1583 N N . MET A 1 202 ? -12.237 -9.281 -1.405 1.00 88.50 202 MET A N 1
ATOM 1584 C CA . MET A 1 202 ? -12.349 -7.834 -1.604 1.00 88.50 202 MET A CA 1
ATOM 1585 C C . MET A 1 202 ? -12.735 -7.065 -0.335 1.00 88.50 202 MET A C 1
ATOM 1587 O O . MET A 1 202 ? -12.548 -5.851 -0.305 1.00 88.50 202 MET A O 1
ATOM 1591 N N . SER A 1 203 ? -13.267 -7.727 0.696 1.00 84.31 203 SER A N 1
ATOM 1592 C CA . SER A 1 203 ? -13.658 -7.069 1.952 1.00 84.31 203 SER A CA 1
ATOM 1593 C C . SER A 1 203 ? -12.455 -6.638 2.802 1.00 84.31 203 SER A C 1
ATOM 1595 O O . SER A 1 203 ? -12.571 -5.762 3.656 1.00 84.31 203 SER A O 1
ATOM 1597 N N . LEU A 1 204 ? -11.264 -7.164 2.496 1.00 87.19 204 LEU A N 1
ATOM 1598 C CA . LEU A 1 204 ? -9.992 -6.802 3.129 1.00 87.19 204 LEU A CA 1
ATOM 1599 C C . LEU A 1 204 ? -9.513 -5.375 2.823 1.00 87.19 204 LEU A C 1
ATOM 1601 O O . LEU A 1 204 ? -8.563 -4.879 3.446 1.00 87.19 204 LEU A O 1
ATOM 1605 N N . VAL A 1 205 ? -10.133 -4.729 1.834 1.00 87.56 205 VAL A N 1
ATOM 1606 C CA . VAL A 1 205 ? -9.814 -3.370 1.410 1.00 87.56 205 VAL A CA 1
ATOM 1607 C C . VAL A 1 205 ? -11.048 -2.482 1.442 1.00 87.56 205 VAL A C 1
ATOM 1609 O O . VAL A 1 205 ? -12.139 -2.858 1.027 1.00 87.56 205 VAL A O 1
ATOM 1612 N N . SER A 1 206 ? -10.860 -1.254 1.913 1.00 81.94 206 SER A N 1
ATOM 1613 C CA . SER A 1 206 ? -11.894 -0.221 1.917 1.00 81.94 206 SER A CA 1
ATOM 1614 C C . SER A 1 206 ? -11.562 0.825 0.864 1.00 81.94 206 SER A C 1
ATOM 1616 O O . SER A 1 206 ? -10.466 1.375 0.870 1.00 81.94 206 SER A O 1
ATOM 1618 N N . LYS A 1 207 ? -12.484 1.118 -0.057 1.00 78.50 207 LYS A N 1
ATOM 1619 C CA . LYS A 1 207 ? -12.264 2.149 -1.084 1.00 78.50 207 LYS A CA 1
ATOM 1620 C C . LYS A 1 207 ? -12.526 3.529 -0.498 1.00 78.50 207 LYS A C 1
ATOM 1622 O O . LYS A 1 207 ? -13.563 3.738 0.127 1.00 78.50 207 LYS A O 1
ATOM 1627 N N . ASN A 1 208 ? -11.625 4.479 -0.745 1.00 69.62 208 ASN A N 1
ATOM 1628 C CA . ASN A 1 208 ? -11.896 5.877 -0.426 1.00 69.62 208 ASN A CA 1
ATOM 1629 C C . ASN A 1 208 ? -12.839 6.445 -1.491 1.00 69.62 208 ASN A C 1
ATOM 1631 O O . ASN A 1 208 ? -12.403 6.993 -2.507 1.00 69.62 208 ASN A O 1
ATOM 1635 N N . VAL A 1 209 ? -14.141 6.239 -1.303 1.00 64.12 209 VAL A N 1
ATOM 1636 C CA . VAL A 1 209 ? -15.153 6.873 -2.143 1.00 64.12 209 VAL A CA 1
ATOM 1637 C C . VAL A 1 209 ? -15.132 8.353 -1.784 1.00 64.12 209 VAL A C 1
ATOM 1639 O O . VAL A 1 209 ? -15.584 8.728 -0.705 1.00 64.12 209 VAL A O 1
ATOM 1642 N N . LYS A 1 210 ? -14.588 9.192 -2.678 1.00 53.91 210 LYS A N 1
ATOM 1643 C CA . LYS A 1 210 ? -14.807 10.640 -2.612 1.00 53.91 210 LYS A CA 1
ATOM 1644 C C . LYS A 1 210 ? -16.312 10.837 -2.674 1.00 53.91 210 LYS A C 1
ATOM 1646 O O . LYS A 1 210 ? -16.915 10.677 -3.734 1.00 53.91 210 LYS A O 1
ATOM 1651 N N . SER A 1 211 ? -16.904 11.079 -1.515 1.00 46.47 211 SER A N 1
ATOM 1652 C CA . SER A 1 211 ? -18.308 11.395 -1.399 1.00 46.47 211 SER A CA 1
ATOM 1653 C C . SER A 1 211 ? -18.539 12.635 -2.274 1.00 46.47 211 SER A C 1
ATOM 1655 O O . SER A 1 211 ? -17.716 13.556 -2.298 1.00 46.47 211 SER A O 1
ATOM 1657 N N . GLU A 1 212 ? -19.562 12.600 -3.131 1.00 44.66 212 GLU A N 1
ATOM 1658 C CA . GLU A 1 212 ? -19.885 13.723 -4.017 1.00 44.66 212 GLU A CA 1
ATOM 1659 C C . GLU A 1 212 ? -19.963 15.026 -3.205 1.00 44.66 212 GLU A C 1
ATOM 1661 O O . GLU A 1 212 ? -20.191 14.988 -2.001 1.00 44.66 212 GLU A O 1
ATOM 1666 N N . ILE A 1 213 ? -19.806 16.182 -3.854 1.00 49.03 213 ILE A N 1
ATOM 1667 C CA . ILE A 1 213 ? -19.599 17.524 -3.259 1.00 49.03 213 ILE A CA 1
ATOM 1668 C C . ILE A 1 213 ? -20.618 17.923 -2.149 1.00 49.03 213 ILE A C 1
ATOM 1670 O O . ILE A 1 213 ? -20.353 18.858 -1.393 1.00 49.03 213 ILE A O 1
ATOM 1674 N N . ASN A 1 214 ? -21.715 17.172 -1.977 1.00 46.81 214 ASN A N 1
ATOM 1675 C CA . ASN A 1 214 ? -22.762 17.346 -0.961 1.00 46.81 214 ASN A CA 1
ATOM 1676 C C . ASN A 1 214 ? -22.995 16.137 -0.020 1.00 46.81 214 ASN A C 1
ATOM 1678 O O . ASN A 1 214 ? -24.001 16.107 0.685 1.00 46.81 214 ASN A O 1
ATOM 1682 N N . SER A 1 215 ? -22.126 15.127 -0.008 1.00 50.75 215 SER A N 1
ATOM 1683 C CA . SER A 1 215 ? -22.285 13.932 0.829 1.00 50.75 215 SER A CA 1
ATOM 1684 C C . SER A 1 215 ? -21.508 14.054 2.144 1.00 50.75 215 SER A C 1
ATOM 1686 O O . SER A 1 215 ? -20.391 14.569 2.172 1.00 50.75 215 SER A O 1
ATOM 1688 N N . ILE A 1 216 ? -22.112 13.564 3.230 1.00 58.22 216 ILE A N 1
ATOM 1689 C CA . ILE A 1 216 ? -21.526 13.463 4.576 1.00 58.22 216 ILE A CA 1
ATOM 1690 C C . ILE A 1 216 ? -20.106 12.866 4.494 1.00 58.22 216 ILE A C 1
ATOM 1692 O O . ILE A 1 216 ? -19.859 11.952 3.703 1.00 58.22 216 ILE A O 1
ATOM 1696 N N . SER A 1 217 ? -19.163 13.408 5.276 1.00 65.12 217 SER A N 1
ATOM 1697 C CA . SER A 1 217 ? -17.794 12.877 5.375 1.00 65.12 217 SER A CA 1
ATOM 1698 C C . SER A 1 217 ? -17.837 11.404 5.778 1.00 65.12 217 SER A C 1
ATOM 1700 O O . SER A 1 217 ? -18.363 11.110 6.839 1.00 65.12 217 SER A O 1
ATOM 1702 N N . GLY A 1 218 ? -17.306 10.485 4.965 1.00 75.44 218 GLY A N 1
ATOM 1703 C CA . GLY A 1 218 ? -17.309 9.052 5.293 1.00 75.44 218 GLY A CA 1
ATOM 1704 C C . GLY A 1 218 ? -16.417 8.695 6.493 1.00 75.44 218 GLY A C 1
ATOM 1705 O O . GLY A 1 218 ? -15.565 9.490 6.896 1.00 75.44 218 GLY A O 1
ATOM 1706 N N . LEU A 1 219 ? -16.564 7.468 7.013 1.00 79.38 219 LEU A N 1
ATOM 1707 C CA . LEU A 1 219 ? -15.876 6.967 8.218 1.00 79.38 219 LEU A CA 1
ATOM 1708 C C . LEU A 1 219 ? -14.371 7.296 8.254 1.00 79.38 219 LEU A C 1
ATOM 1710 O O . LEU A 1 219 ? -13.871 7.794 9.256 1.00 79.38 219 LEU A O 1
ATOM 1714 N N . ARG A 1 220 ? -13.641 7.102 7.148 1.00 76.06 220 ARG A N 1
ATOM 1715 C CA . ARG A 1 220 ? -12.197 7.392 7.091 1.00 76.06 220 ARG A CA 1
ATOM 1716 C C . ARG A 1 220 ? -11.881 8.874 7.294 1.00 76.06 220 ARG A C 1
ATOM 1718 O O . ARG A 1 220 ? -10.938 9.197 8.008 1.00 76.06 220 ARG A O 1
ATOM 1725 N N . GLN A 1 221 ? -12.646 9.776 6.678 1.00 79.62 221 GLN A N 1
ATOM 1726 C CA . GLN A 1 221 ? -12.447 11.214 6.882 1.00 79.62 221 GLN A CA 1
ATOM 1727 C C . GLN A 1 221 ? -12.726 11.578 8.343 1.00 79.62 221 GLN A C 1
ATOM 1729 O O . GLN A 1 221 ? -11.984 12.361 8.931 1.00 79.62 221 GLN A O 1
ATOM 1734 N N . ALA A 1 222 ? -13.744 10.953 8.941 1.00 85.62 222 ALA A N 1
ATOM 1735 C CA . ALA A 1 222 ? -14.040 11.092 10.357 1.00 85.62 222 ALA A CA 1
ATOM 1736 C C . ALA A 1 222 ? -12.858 10.667 11.236 1.00 85.62 222 ALA A C 1
ATOM 1738 O O . ALA A 1 222 ? -12.455 11.425 12.110 1.00 85.62 222 ALA A O 1
ATOM 1739 N N . GLU A 1 223 ? -12.231 9.525 10.953 1.00 85.25 223 GLU A N 1
ATOM 1740 C CA . GLU A 1 223 ? -11.029 9.076 11.661 1.00 85.25 223 GLU A CA 1
ATOM 1741 C C . GLU A 1 223 ? -9.830 10.016 11.500 1.00 85.25 223 GLU A C 1
ATOM 1743 O O . GLU A 1 223 ? -9.104 10.231 12.469 1.00 85.25 223 GLU A O 1
ATOM 1748 N N . VAL A 1 224 ? -9.593 10.545 10.292 1.00 82.38 224 VAL A N 1
ATOM 1749 C CA . VAL A 1 224 ? -8.482 11.476 10.022 1.00 82.38 224 VAL A CA 1
ATOM 1750 C C . VAL A 1 224 ? -8.660 12.760 10.820 1.00 82.38 224 VAL A C 1
ATOM 1752 O O . VAL A 1 224 ? -7.747 13.165 11.536 1.00 82.38 224 VAL A O 1
ATOM 1755 N N . GLU A 1 225 ? -9.832 13.391 10.720 1.00 86.81 225 GLU A N 1
ATOM 1756 C CA . GLU A 1 225 ? -10.085 14.653 11.418 1.00 86.81 225 GLU A CA 1
ATOM 1757 C C . GLU A 1 225 ? -10.109 14.472 12.933 1.00 86.81 225 GLU A C 1
ATOM 1759 O O . GLU A 1 225 ? -9.653 15.354 13.659 1.00 86.81 225 GLU A O 1
ATOM 1764 N N . PHE A 1 226 ? -10.591 13.320 13.407 1.00 90.56 226 PHE A N 1
ATOM 1765 C CA . PHE A 1 226 ? -10.541 12.966 14.819 1.00 90.56 226 PHE A CA 1
ATOM 1766 C C . PHE A 1 226 ? -9.092 12.857 15.307 1.00 90.56 226 PHE A C 1
ATOM 1768 O O . PHE A 1 226 ? -8.720 13.521 16.270 1.00 90.56 226 PHE A O 1
ATOM 1775 N N . ASN A 1 227 ? -8.248 12.087 14.608 1.00 85.44 227 ASN A N 1
ATOM 1776 C CA . ASN A 1 227 ? -6.835 11.930 14.964 1.00 85.44 227 ASN A CA 1
ATOM 1777 C C . ASN A 1 227 ? -6.079 13.267 14.920 1.00 85.44 227 ASN A C 1
ATOM 1779 O O . ASN A 1 227 ? -5.250 13.528 15.784 1.00 85.44 227 ASN A O 1
ATOM 1783 N N . TYR A 1 228 ? -6.386 14.139 13.956 1.00 84.00 228 TYR A N 1
ATOM 1784 C CA . TYR A 1 228 ? -5.765 15.462 13.865 1.00 84.00 228 TYR A CA 1
ATOM 1785 C C . TYR A 1 228 ? -6.060 16.341 15.090 1.00 84.00 228 TYR A C 1
ATOM 1787 O O . TYR A 1 228 ? -5.221 17.140 15.496 1.00 84.00 228 TYR A O 1
ATOM 1795 N N . LEU A 1 229 ? -7.254 16.210 15.671 1.00 87.25 229 LEU A N 1
ATOM 1796 C CA . LEU A 1 229 ? -7.659 16.942 16.874 1.00 87.25 229 LEU A CA 1
ATOM 1797 C C . LEU A 1 229 ? -7.251 16.232 18.175 1.00 87.25 229 LEU A C 1
ATOM 1799 O O . LEU A 1 229 ? -7.364 16.825 19.246 1.00 87.25 229 LEU A O 1
ATOM 1803 N N . SER A 1 230 ? -6.786 14.982 18.099 1.00 85.94 230 SER A N 1
ATOM 1804 C CA . SER A 1 230 ? -6.339 14.223 19.266 1.00 85.94 230 SER A CA 1
ATOM 1805 C C . SER A 1 230 ? -5.035 14.810 19.815 1.00 85.94 230 SER A C 1
ATOM 1807 O O . SER A 1 230 ? -4.088 15.025 19.053 1.00 85.94 230 SER A O 1
ATOM 1809 N N . PRO A 1 231 ? -4.925 15.043 21.134 1.00 79.50 231 PRO A N 1
ATOM 1810 C CA . PRO A 1 231 ? -3.650 15.407 21.745 1.00 79.50 231 PRO A CA 1
ATOM 1811 C C . PRO A 1 231 ? -2.645 14.245 21.694 1.00 79.50 231 PRO A C 1
ATOM 1813 O O . PRO A 1 231 ? -1.440 14.481 21.690 1.00 79.50 231 PRO A O 1
ATOM 1816 N N . ASP A 1 232 ? -3.134 13.004 21.621 1.00 76.06 232 ASP A N 1
ATOM 1817 C CA . ASP A 1 232 ? -2.327 11.814 21.374 1.00 76.06 232 ASP A 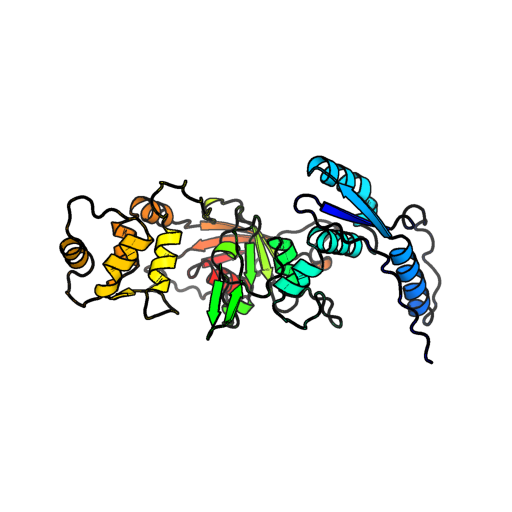CA 1
ATOM 1818 C C . ASP A 1 232 ? -2.288 11.534 19.865 1.00 76.06 232 ASP A C 1
ATOM 1820 O O . ASP A 1 232 ? -3.240 10.991 19.293 1.00 76.06 232 ASP A O 1
ATOM 1824 N N . GLN A 1 233 ? -1.201 11.952 19.220 1.00 61.97 233 GLN A N 1
ATOM 1825 C CA . GLN A 1 233 ? -0.973 11.748 17.787 1.00 61.97 233 GLN A CA 1
ATOM 1826 C C . GLN A 1 233 ? -0.554 10.307 17.454 1.00 61.97 233 GLN A C 1
ATOM 1828 O O . GLN A 1 233 ? -0.642 9.913 16.292 1.00 61.97 233 GLN A O 1
ATOM 1833 N N . ASP A 1 234 ? -0.152 9.513 18.452 1.00 52.78 234 ASP A N 1
ATOM 1834 C CA . ASP A 1 234 ? 0.317 8.141 18.256 1.00 52.78 234 ASP A CA 1
ATOM 1835 C C . ASP A 1 234 ? -0.848 7.141 18.283 1.00 52.78 234 ASP A C 1
ATOM 1837 O O . ASP A 1 234 ? -0.874 6.198 17.490 1.00 52.78 234 ASP A O 1
ATOM 1841 N N . THR A 1 235 ? -1.841 7.344 19.159 1.00 60.94 235 THR A N 1
ATOM 1842 C CA . THR A 1 235 ? -3.016 6.453 19.247 1.00 60.94 235 THR A CA 1
ATOM 1843 C C . THR A 1 235 ? -4.302 7.052 18.679 1.00 60.94 235 THR A C 1
ATOM 1845 O O . THR A 1 235 ? -5.192 6.302 18.269 1.00 60.94 235 THR A O 1
ATOM 1848 N N . GLY A 1 236 ? -4.432 8.385 18.622 1.00 65.69 236 GLY A N 1
ATOM 1849 C CA . GLY A 1 236 ? -5.640 9.059 18.129 1.00 65.69 236 GLY A CA 1
ATOM 1850 C C . GLY A 1 236 ? -6.916 8.701 18.905 1.00 65.69 236 GLY A C 1
ATOM 1851 O O . GLY A 1 236 ? -8.014 8.771 18.350 1.00 65.69 236 GLY A O 1
ATOM 1852 N N . GLY A 1 237 ? -6.785 8.228 20.149 1.00 82.25 237 GLY A N 1
ATOM 1853 C CA . GLY A 1 237 ? -7.865 7.541 20.860 1.00 82.25 237 GLY A CA 1
ATOM 1854 C C . GLY A 1 237 ? -8.991 8.444 21.368 1.00 82.25 237 GLY A C 1
ATOM 1855 O O . GLY A 1 237 ? -10.114 7.966 21.549 1.00 82.25 237 GLY A O 1
ATOM 1856 N N . PHE A 1 238 ? -8.723 9.734 21.585 1.00 91.44 238 PHE A N 1
ATOM 1857 C CA . PHE A 1 238 ? -9.681 10.671 22.172 1.00 91.44 238 PHE A CA 1
ATOM 1858 C C . PHE A 1 238 ? -9.438 12.117 21.722 1.00 91.44 238 PHE A C 1
ATOM 1860 O O . PHE A 1 238 ? -8.344 12.468 21.297 1.00 91.44 238 PHE A O 1
ATOM 1867 N N . ILE A 1 239 ? -10.454 12.967 21.854 1.00 93.69 239 ILE A N 1
ATOM 1868 C CA . ILE A 1 239 ? -10.337 14.428 21.731 1.00 93.69 239 ILE A CA 1
ATOM 1869 C C . ILE A 1 239 ? -10.882 15.097 22.990 1.00 93.69 239 ILE A C 1
ATOM 1871 O O . ILE A 1 239 ? -11.668 14.498 23.725 1.00 93.69 239 ILE A O 1
ATOM 1875 N N . SER A 1 240 ? -10.508 16.354 23.222 1.00 92.62 240 SER A N 1
ATOM 1876 C CA . SER A 1 240 ? -11.180 17.185 24.225 1.00 92.62 240 SER A CA 1
ATOM 1877 C C . SER A 1 240 ? -12.607 17.503 23.776 1.00 92.62 240 SER A C 1
ATOM 1879 O O . SER A 1 240 ? -12.841 17.801 22.601 1.00 92.62 240 SER A O 1
ATOM 1881 N N . SER A 1 241 ? -13.561 17.541 24.708 1.00 91.81 241 SER A N 1
ATOM 1882 C CA . SER A 1 241 ? -14.941 17.964 24.423 1.00 91.81 241 SER A CA 1
ATOM 1883 C C . SER A 1 241 ? -15.013 19.379 23.827 1.00 91.81 241 SER A C 1
ATOM 1885 O O . SER A 1 241 ? -15.939 19.687 23.079 1.00 91.81 241 SER A O 1
ATOM 1887 N N . SER A 1 242 ? -14.009 20.230 24.081 1.00 90.50 242 SER A N 1
ATOM 1888 C CA . SER A 1 242 ? -13.890 21.558 23.460 1.00 90.50 242 SER A CA 1
ATOM 1889 C C . SER A 1 242 ? -13.641 21.520 21.948 1.00 90.50 242 SER A C 1
ATOM 1891 O O . SER A 1 242 ? -14.004 22.460 21.247 1.00 90.50 242 SER A O 1
ATOM 1893 N N . ASP A 1 243 ? -13.029 20.452 21.431 1.00 92.25 243 ASP A N 1
ATOM 1894 C CA . ASP A 1 243 ? -12.718 20.301 20.005 1.00 92.25 243 ASP A CA 1
ATOM 1895 C C . ASP A 1 243 ? -13.851 19.627 19.218 1.00 92.25 243 ASP A C 1
ATOM 1897 O O . ASP A 1 243 ? -13.815 19.576 17.985 1.00 92.25 243 ASP A O 1
ATOM 1901 N N . PHE A 1 244 ? -14.897 19.159 19.905 1.00 92.38 244 PHE A N 1
ATOM 1902 C CA . PHE A 1 244 ? -16.009 18.428 19.303 1.00 92.38 244 PHE A CA 1
ATOM 1903 C C . PHE A 1 244 ? -16.777 19.245 18.256 1.00 92.38 244 PHE A C 1
ATOM 1905 O O . PHE A 1 244 ? -17.036 18.767 17.153 1.00 92.38 244 PHE A O 1
ATOM 1912 N N . GLU A 1 245 ? -17.093 20.509 18.549 1.00 91.00 245 GLU A N 1
ATOM 1913 C CA . GLU A 1 245 ? -17.792 21.389 17.600 1.00 91.00 245 GLU A CA 1
ATOM 1914 C C . GLU A 1 245 ? -16.943 21.658 16.345 1.00 91.00 245 GLU A C 1
ATOM 1916 O O . GLU A 1 245 ? -17.438 21.692 15.211 1.00 91.00 245 GLU A O 1
ATOM 1921 N N . LYS A 1 246 ? -15.626 21.767 16.542 1.00 91.44 246 LYS A N 1
ATOM 1922 C CA . LYS A 1 246 ? -14.644 21.918 15.469 1.00 91.44 246 LYS A CA 1
ATOM 1923 C C . LYS A 1 246 ? -14.622 20.675 14.577 1.00 91.44 246 LYS A C 1
ATOM 1925 O O . LYS A 1 246 ? -14.632 20.810 13.353 1.00 91.44 246 LYS A O 1
ATOM 1930 N N . LEU A 1 247 ? -14.656 19.481 15.177 1.00 91.50 247 LEU A N 1
ATOM 1931 C CA . LEU A 1 247 ? -14.735 18.202 14.470 1.00 91.50 247 LEU A CA 1
ATOM 1932 C C . LEU A 1 247 ? -16.020 18.087 13.636 1.00 91.50 247 LEU A C 1
ATOM 1934 O O . LEU A 1 247 ? -15.947 17.789 12.444 1.00 91.50 247 LEU A O 1
ATOM 1938 N N . LEU A 1 248 ? -17.186 18.380 14.223 1.00 90.12 248 LEU A N 1
ATOM 1939 C CA . LEU A 1 248 ? -18.475 18.342 13.518 1.00 90.12 248 LEU A CA 1
ATOM 1940 C C . LEU A 1 248 ? -18.489 19.273 12.302 1.00 90.12 248 LEU A C 1
ATOM 1942 O O . LEU A 1 248 ? -18.926 18.878 11.219 1.00 90.12 248 LEU A O 1
ATOM 1946 N N . THR A 1 249 ? -17.952 20.484 12.468 1.00 88.56 249 THR A N 1
ATOM 1947 C CA . THR A 1 249 ? -17.856 21.485 11.399 1.00 88.56 249 THR A CA 1
ATOM 1948 C C . THR A 1 249 ? -16.982 20.989 10.251 1.00 88.56 249 THR A C 1
ATOM 1950 O O . THR A 1 249 ? -17.387 21.062 9.089 1.00 88.56 249 THR A O 1
ATOM 1953 N N . LYS A 1 250 ? -15.801 20.441 10.562 1.00 87.31 250 LYS A N 1
ATOM 1954 C CA . LYS A 1 250 ? -14.900 19.878 9.549 1.00 87.31 250 LYS A CA 1
ATOM 1955 C C . LYS A 1 250 ? -15.535 18.711 8.796 1.00 87.31 250 LYS A C 1
ATOM 1957 O O . LYS A 1 250 ? -15.408 18.633 7.577 1.00 87.31 250 LYS A O 1
ATOM 1962 N N . LEU A 1 251 ? -16.252 17.843 9.509 1.00 86.44 251 LEU A N 1
ATOM 1963 C CA . LEU A 1 251 ? -16.904 16.674 8.921 1.00 86.44 251 LEU A CA 1
ATOM 1964 C C . LEU A 1 251 ? -18.231 16.990 8.226 1.00 86.44 251 LEU A C 1
ATOM 1966 O O . LEU A 1 251 ? -18.768 16.130 7.523 1.00 86.44 251 LEU A O 1
ATOM 1970 N N . ARG A 1 252 ? -18.740 18.220 8.374 1.00 85.12 252 ARG A N 1
ATOM 1971 C CA . ARG A 1 252 ? -20.058 18.652 7.883 1.00 85.12 252 ARG A CA 1
ATOM 1972 C C . ARG A 1 252 ? -21.185 17.753 8.403 1.00 85.12 252 ARG A C 1
ATOM 1974 O O . ARG A 1 252 ? -22.155 17.487 7.695 1.00 85.12 252 ARG A O 1
ATOM 1981 N N . LEU A 1 253 ? -21.0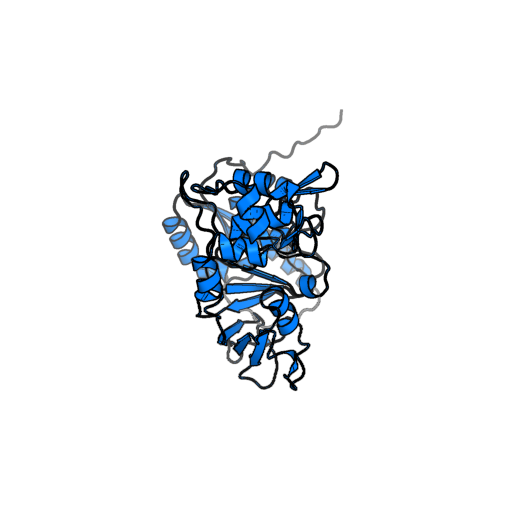40 17.270 9.637 1.00 85.25 253 LEU A N 1
ATOM 1982 C CA . LEU A 1 253 ? -22.051 16.454 10.302 1.00 85.25 253 LEU A CA 1
ATOM 1983 C C . LEU A 1 253 ? -23.139 17.361 10.879 1.00 85.25 253 LEU A C 1
ATOM 1985 O O . LEU A 1 253 ? -22.850 18.338 11.568 1.00 85.25 253 LEU A O 1
ATOM 1989 N N . SER A 1 254 ? -24.401 17.038 10.596 1.00 77.69 254 SER A N 1
ATOM 1990 C CA . SER A 1 254 ? -25.539 17.723 11.208 1.00 77.69 254 SER A CA 1
ATOM 1991 C C . SER A 1 254 ? -25.825 17.126 12.582 1.00 77.69 254 SER A C 1
ATOM 1993 O O . SER A 1 254 ? -25.923 15.909 12.722 1.00 77.69 254 SER A O 1
ATOM 1995 N N . THR A 1 255 ? -26.036 17.975 13.588 1.00 77.88 255 THR A N 1
ATOM 1996 C CA . THR A 1 255 ? -26.519 17.556 14.916 1.00 77.88 255 THR A CA 1
ATOM 1997 C C . THR A 1 255 ? -28.033 17.301 14.941 1.00 77.88 255 THR A C 1
ATOM 1999 O O . THR A 1 255 ? -28.611 17.023 15.995 1.00 77.88 255 THR A O 1
ATOM 2002 N N . GLY A 1 256 ? -28.703 17.392 13.784 1.00 77.50 256 GLY A N 1
ATOM 2003 C CA . GLY A 1 256 ? -30.153 17.288 13.672 1.00 77.50 256 GLY A CA 1
ATOM 2004 C C . GLY A 1 256 ? -30.841 18.380 14.490 1.00 77.50 256 GLY A C 1
ATOM 2005 O O . GLY A 1 256 ? -30.604 19.566 14.281 1.00 77.50 256 GLY A O 1
ATOM 2006 N N . SER A 1 257 ? -31.698 17.976 15.429 1.00 73.00 257 SER A N 1
ATOM 2007 C CA . SER A 1 257 ? -32.391 18.877 16.358 1.00 73.00 257 SER A CA 1
ATOM 2008 C C . SER A 1 257 ? -31.726 18.985 17.738 1.00 73.00 257 SER A C 1
ATOM 2010 O O . SER A 1 257 ? -32.296 19.615 18.625 1.00 73.00 257 SER A O 1
ATOM 2012 N N . GLN A 1 258 ? -30.588 18.320 17.963 1.00 79.50 258 GLN A N 1
ATOM 2013 C CA . GLN A 1 258 ? -29.922 18.268 19.269 1.00 79.50 258 GLN A CA 1
ATOM 2014 C C . GLN A 1 258 ? -28.886 19.386 19.392 1.00 79.50 258 GLN A C 1
ATOM 2016 O O . GLN A 1 258 ? -28.201 19.718 18.418 1.00 79.50 258 GLN A O 1
ATOM 2021 N N . GLN A 1 259 ? -28.764 19.967 20.589 1.00 84.06 259 GLN A N 1
ATOM 2022 C CA . GLN A 1 259 ? -27.678 20.903 20.860 1.00 84.06 259 GLN A CA 1
ATOM 2023 C C . GLN A 1 259 ? -26.362 20.133 20.993 1.00 84.06 259 GLN A C 1
ATOM 2025 O O . GLN A 1 259 ? -26.343 18.978 21.417 1.00 84.06 259 GLN A O 1
ATOM 2030 N N . VAL A 1 260 ? -25.244 20.786 20.663 1.00 85.62 260 VAL A N 1
ATOM 2031 C CA . VAL A 1 260 ? -23.902 20.188 20.776 1.00 85.62 260 VAL A CA 1
ATOM 2032 C C . VAL A 1 260 ? -23.652 19.675 22.198 1.00 85.62 260 VAL A C 1
ATOM 2034 O O . VAL A 1 260 ? -23.154 18.567 22.363 1.00 85.62 260 VAL A O 1
ATOM 2037 N N . ASN A 1 261 ? -24.090 20.417 23.218 1.00 85.88 261 ASN A N 1
ATOM 2038 C CA . ASN A 1 261 ? -23.951 20.012 24.618 1.00 85.88 261 ASN A CA 1
ATOM 2039 C C . ASN A 1 261 ? -24.668 18.690 24.930 1.00 85.88 261 ASN A C 1
ATOM 2041 O O . ASN A 1 261 ? -24.097 17.855 25.624 1.00 85.88 261 ASN A O 1
ATOM 2045 N N . ASP A 1 262 ? -25.862 18.458 24.372 1.00 88.06 262 ASP A N 1
ATOM 2046 C CA . ASP A 1 262 ? -26.609 17.210 24.587 1.00 88.06 262 ASP A CA 1
ATOM 2047 C C . ASP A 1 262 ? -25.872 16.007 23.984 1.00 88.06 262 ASP A C 1
ATOM 2049 O O . ASP A 1 262 ? -25.914 14.900 24.520 1.00 88.06 262 ASP A O 1
ATOM 2053 N N . LEU A 1 263 ? -25.196 16.218 22.850 1.00 89.69 263 LEU A N 1
ATOM 2054 C CA . LEU A 1 263 ? -24.372 15.201 22.199 1.00 89.69 263 LEU A CA 1
ATOM 2055 C C . LEU A 1 263 ? -23.097 14.920 22.995 1.00 89.69 263 LEU A C 1
ATOM 2057 O O . LEU A 1 263 ? -22.744 13.756 23.165 1.00 89.69 263 LEU A O 1
ATOM 2061 N N . VAL A 1 264 ? -22.452 15.957 23.538 1.00 90.44 264 VAL A N 1
ATOM 2062 C CA . VAL A 1 264 ? -21.296 15.794 24.433 1.00 90.44 264 VAL A CA 1
ATOM 2063 C C . VAL A 1 264 ? -21.695 14.988 25.666 1.00 90.44 264 VAL A C 1
ATOM 2065 O O . VAL A 1 264 ? -21.015 14.027 25.986 1.00 90.44 264 VAL A O 1
ATOM 2068 N N . THR A 1 265 ? -22.832 15.282 26.305 1.00 90.69 265 THR A N 1
ATOM 2069 C CA . THR A 1 265 ? -23.296 14.512 27.476 1.00 90.69 265 THR A CA 1
ATOM 2070 C C . THR A 1 265 ? -23.576 13.039 27.152 1.00 90.69 265 THR A C 1
ATOM 2072 O O . THR A 1 265 ? -23.476 12.185 28.027 1.00 90.69 265 THR A O 1
ATOM 2075 N N . LYS A 1 266 ? -23.924 12.710 25.901 1.00 90.38 266 LYS A N 1
ATOM 2076 C CA . LYS A 1 266 ? -24.096 11.314 25.467 1.00 90.38 266 LYS A CA 1
ATOM 2077 C C . LYS A 1 266 ? -22.775 10.603 25.199 1.00 90.38 266 LYS A C 1
ATOM 2079 O O . LYS A 1 266 ? -22.682 9.411 25.465 1.00 90.38 266 LYS A O 1
ATOM 2084 N N . LEU A 1 267 ? -21.810 11.311 24.617 1.00 91.75 267 LEU A N 1
ATOM 2085 C CA . LEU A 1 267 ? -20.502 10.766 24.244 1.00 91.75 267 LEU A CA 1
ATOM 2086 C C . LEU A 1 267 ? -19.509 10.749 25.416 1.00 91.75 267 LEU A C 1
ATOM 2088 O O . LEU A 1 267 ? -18.559 9.979 25.387 1.00 91.75 267 LEU A O 1
ATOM 2092 N N . ASP A 1 268 ? -19.748 11.570 26.434 1.00 92.25 268 ASP A N 1
ATOM 2093 C CA . ASP A 1 268 ? -18.991 11.657 27.682 1.00 92.25 268 ASP A CA 1
ATOM 2094 C C . ASP A 1 268 ? -19.965 11.646 28.880 1.00 92.25 268 ASP A C 1
ATOM 2096 O O . ASP A 1 268 ? -20.188 12.672 29.532 1.00 92.25 268 ASP A O 1
ATOM 2100 N N . PRO A 1 269 ? -20.616 10.500 29.158 1.00 88.75 269 PRO A N 1
ATOM 2101 C CA . PRO A 1 269 ? -21.596 10.394 30.239 1.00 88.75 269 PRO A CA 1
ATOM 2102 C C . PRO A 1 269 ? -20.967 10.548 31.630 1.00 88.75 269 PRO A C 1
ATOM 2104 O O . PRO A 1 269 ? -21.666 10.879 32.589 1.00 88.75 269 PRO A O 1
ATOM 2107 N N . GLU A 1 270 ? -19.659 10.310 31.746 1.00 90.12 270 GLU A N 1
ATOM 2108 C CA . GLU A 1 270 ? -18.898 10.443 32.989 1.00 90.12 270 GLU A CA 1
ATOM 2109 C C . GLU A 1 270 ? -18.428 11.886 33.244 1.00 90.12 270 GLU A C 1
ATOM 2111 O O . GLU A 1 270 ? -18.019 12.209 34.360 1.00 90.12 270 GLU A O 1
ATOM 2116 N N . GLY A 1 271 ? -18.534 12.775 32.248 1.00 88.12 271 GLY A N 1
ATOM 2117 C CA . GLY A 1 271 ? -18.157 14.183 32.363 1.00 88.12 271 GLY A CA 1
ATOM 2118 C C . GLY A 1 271 ? -16.651 14.391 32.521 1.00 88.12 271 GLY A C 1
ATOM 2119 O O . GLY A 1 271 ? -16.224 15.317 33.213 1.00 88.12 271 GLY A O 1
ATOM 2120 N N . LEU A 1 272 ? -15.845 13.523 31.908 1.00 89.69 272 LEU A N 1
ATOM 2121 C CA . LEU A 1 272 ? -14.384 13.564 31.966 1.00 89.69 272 LEU A CA 1
ATOM 2122 C C . LEU A 1 272 ? -13.786 14.698 31.115 1.00 89.69 272 LEU A C 1
ATOM 2124 O O . LEU A 1 272 ? -12.601 15.009 31.243 1.00 89.69 272 LEU A O 1
ATOM 2128 N N . GLY A 1 273 ? -14.590 15.327 30.256 1.00 91.50 273 GLY A N 1
ATOM 2129 C CA . GLY A 1 273 ? -14.164 16.351 29.308 1.00 91.50 273 GLY A CA 1
ATOM 2130 C C . GLY A 1 273 ? -13.480 15.779 28.066 1.00 91.50 273 GLY A C 1
ATOM 2131 O O . GLY A 1 273 ? -12.807 16.526 27.352 1.00 91.50 273 GLY A O 1
ATOM 2132 N N . ILE A 1 274 ? -13.635 14.477 27.810 1.00 92.38 274 ILE A N 1
ATOM 2133 C CA . ILE A 1 274 ? -13.033 13.779 26.673 1.00 92.38 274 ILE A CA 1
ATOM 2134 C C . ILE A 1 274 ? -14.085 12.984 25.908 1.00 92.38 274 ILE A C 1
ATOM 2136 O O . ILE A 1 274 ? -14.992 12.406 26.492 1.00 92.38 274 ILE A O 1
ATOM 2140 N N . ILE A 1 275 ? -13.925 12.913 24.591 1.00 93.25 275 ILE A N 1
ATOM 2141 C CA . ILE A 1 275 ? -14.744 12.075 23.715 1.00 93.25 275 ILE A CA 1
ATOM 2142 C C . ILE A 1 275 ? -13.838 11.003 23.133 1.00 93.25 275 ILE A C 1
ATOM 2144 O O . ILE A 1 275 ? -12.799 11.326 22.555 1.00 93.25 275 ILE A O 1
ATOM 2148 N N . LEU A 1 276 ? -14.225 9.735 23.268 1.00 91.44 276 LEU A N 1
ATOM 2149 C CA . LEU A 1 276 ? -13.482 8.617 22.695 1.00 91.44 276 LEU A CA 1
ATOM 2150 C C . LEU A 1 276 ? -13.817 8.448 21.212 1.00 91.44 276 LEU A C 1
ATOM 2152 O O . LEU A 1 276 ? -14.971 8.559 20.788 1.00 91.44 276 LEU A O 1
ATOM 2156 N N . LYS A 1 277 ? -12.801 8.109 20.414 1.00 90.06 277 LYS A N 1
ATOM 2157 C CA . LYS A 1 277 ? -12.948 7.894 18.969 1.00 90.06 277 LYS A CA 1
ATOM 2158 C C . LYS A 1 277 ? -13.987 6.826 18.653 1.00 90.06 277 LYS A C 1
ATOM 2160 O O . LYS A 1 277 ? -14.827 7.024 17.781 1.00 90.06 277 LYS A O 1
ATOM 2165 N N . LYS A 1 278 ? -13.938 5.701 19.372 1.00 87.06 278 LYS A N 1
ATOM 2166 C CA . LYS A 1 278 ? -14.856 4.573 19.176 1.00 87.06 278 LYS A CA 1
ATOM 2167 C C . LYS A 1 278 ? -16.314 5.006 19.337 1.00 87.06 278 LYS A C 1
ATOM 2169 O O . LYS A 1 278 ? -17.120 4.725 18.456 1.00 87.06 278 LYS A O 1
ATOM 2174 N N . ASP A 1 279 ? -16.617 5.727 20.412 1.00 90.25 279 ASP A N 1
ATOM 2175 C CA . ASP A 1 279 ? -17.980 6.155 20.735 1.00 90.25 279 ASP A CA 1
ATOM 2176 C C . ASP A 1 279 ? -18.489 7.188 19.728 1.00 90.25 279 ASP A C 1
ATOM 2178 O O . ASP A 1 279 ? -19.619 7.095 19.246 1.00 90.25 279 ASP A O 1
ATOM 2182 N N . PHE A 1 280 ? -17.622 8.122 19.323 1.00 92.31 280 PHE A N 1
ATOM 2183 C CA . PHE A 1 280 ? -17.922 9.076 18.261 1.00 92.31 280 PHE A CA 1
ATOM 2184 C C . PHE A 1 280 ? -18.268 8.380 16.935 1.00 92.31 280 PHE A C 1
ATOM 2186 O O . PHE A 1 280 ? -19.313 8.657 16.340 1.00 92.31 280 PHE A O 1
ATOM 2193 N N . LEU A 1 281 ? -17.414 7.462 16.471 1.00 89.00 281 LEU A N 1
ATOM 2194 C CA . LEU A 1 281 ? -17.629 6.761 15.204 1.00 89.00 281 LEU A CA 1
ATOM 2195 C C . LEU A 1 281 ? -18.868 5.864 15.266 1.00 89.00 281 LEU A C 1
ATOM 2197 O O . LEU A 1 281 ? -19.642 5.832 14.315 1.00 89.00 281 LEU A O 1
ATOM 2201 N N . GLN A 1 282 ? -19.104 5.190 16.393 1.00 87.38 282 GLN A N 1
ATOM 2202 C CA . GLN A 1 282 ? -20.295 4.368 16.595 1.00 87.38 282 GLN A CA 1
ATOM 2203 C C . GLN A 1 282 ? -21.587 5.193 16.578 1.00 87.38 282 GLN A C 1
ATOM 2205 O O . GLN A 1 282 ? -22.606 4.713 16.084 1.00 87.38 282 GLN A O 1
ATOM 2210 N N . PHE A 1 283 ? -21.555 6.429 17.078 1.00 89.19 283 PHE A N 1
ATOM 2211 C CA . PHE A 1 283 ? -22.719 7.311 17.084 1.00 89.19 283 PHE A CA 1
ATOM 2212 C C . PHE A 1 283 ? -23.037 7.888 15.696 1.00 89.19 283 PHE A C 1
ATOM 2214 O O . PHE A 1 283 ? -24.197 7.887 15.286 1.00 89.19 283 PHE A O 1
ATOM 2221 N N . PHE A 1 284 ? -22.029 8.390 14.973 1.00 87.88 284 PHE A N 1
ATOM 2222 C CA . PHE A 1 284 ? -22.237 9.098 13.699 1.00 87.88 284 PHE A CA 1
ATOM 2223 C C . PHE A 1 284 ? -22.153 8.207 12.453 1.00 87.88 284 PHE A C 1
ATOM 2225 O O . PHE A 1 284 ? -22.713 8.572 11.421 1.00 87.88 284 PHE A O 1
ATOM 2232 N N . PHE A 1 285 ? -21.497 7.048 12.545 1.00 86.50 285 PHE A N 1
ATOM 2233 C CA . PHE A 1 285 ? -21.271 6.111 11.437 1.00 86.50 285 PHE A CA 1
ATOM 2234 C C . PHE A 1 285 ? -21.642 4.663 11.811 1.00 86.50 285 PHE A C 1
ATOM 2236 O O . PHE A 1 285 ? -20.835 3.748 11.624 1.00 86.50 285 PHE A O 1
ATOM 2243 N N . PRO A 1 286 ? -22.839 4.411 12.381 1.00 83.12 286 PRO A N 1
ATOM 2244 C CA . PRO A 1 286 ? -23.194 3.098 12.917 1.00 83.12 286 PRO A CA 1
ATOM 2245 C C . PRO A 1 286 ? -23.241 2.004 11.844 1.00 83.12 286 PRO A C 1
ATOM 2247 O O . PRO A 1 286 ? -22.881 0.864 12.123 1.00 83.12 286 PRO A O 1
ATOM 2250 N N . GLU A 1 287 ? -23.661 2.326 10.617 1.00 76.19 287 GLU A N 1
ATOM 2251 C CA . GLU A 1 287 ? -23.729 1.355 9.520 1.00 76.19 287 GLU A CA 1
ATOM 2252 C C . GLU A 1 287 ? -22.339 0.976 9.006 1.00 76.19 287 GLU A C 1
ATOM 2254 O O . GLU A 1 287 ? -22.070 -0.196 8.744 1.00 76.19 287 GLU A O 1
ATOM 2259 N N . GLU A 1 288 ? -21.444 1.951 8.854 1.00 74.75 288 GLU A N 1
ATOM 2260 C CA . GLU A 1 288 ? -20.060 1.722 8.452 1.00 74.75 288 GLU A CA 1
ATOM 2261 C C . GLU A 1 288 ? -19.300 0.963 9.536 1.00 74.75 288 GLU A C 1
ATOM 2263 O O . GLU A 1 288 ? -18.619 -0.014 9.228 1.00 74.75 288 GLU A O 1
ATOM 2268 N N . MET A 1 289 ? -19.486 1.344 10.802 1.00 73.50 289 MET A N 1
ATOM 2269 C CA . MET A 1 289 ? -18.964 0.604 11.948 1.00 73.50 289 MET A CA 1
ATOM 2270 C C . MET A 1 289 ? -19.484 -0.836 11.941 1.00 73.50 289 MET A C 1
ATOM 2272 O O . MET A 1 289 ? -18.689 -1.764 12.050 1.00 73.50 289 MET A O 1
ATOM 2276 N N . ALA A 1 290 ? -20.780 -1.058 11.707 1.00 67.56 290 ALA A N 1
ATOM 2277 C CA . ALA A 1 290 ? -21.349 -2.402 11.615 1.00 67.56 290 ALA A CA 1
ATOM 2278 C C . ALA A 1 290 ? -20.775 -3.216 10.440 1.00 67.56 290 ALA A C 1
ATOM 2280 O O . ALA A 1 290 ? -20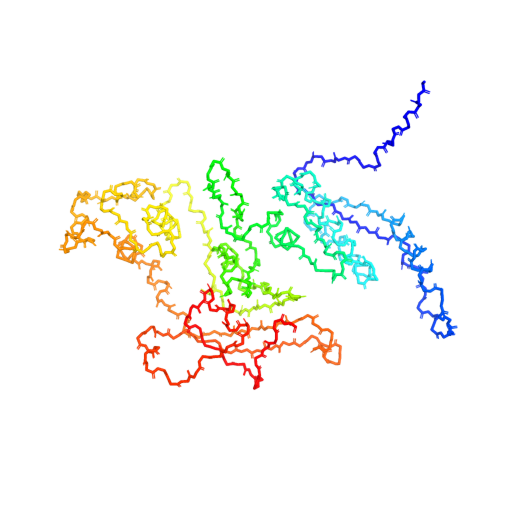.505 -4.399 10.612 1.00 67.56 290 ALA A O 1
ATOM 2281 N N . LYS A 1 291 ? -20.517 -2.598 9.277 1.00 64.75 291 LYS A N 1
ATOM 2282 C CA . LYS A 1 291 ? -19.858 -3.257 8.128 1.00 64.75 291 LYS A CA 1
ATOM 2283 C C . LYS A 1 291 ? -18.395 -3.610 8.405 1.00 64.75 291 LYS A C 1
ATOM 2285 O O . LYS A 1 291 ? -17.928 -4.649 7.950 1.00 64.75 291 LYS A O 1
ATOM 2290 N N . HIS A 1 292 ? -17.681 -2.780 9.162 1.00 57.03 292 HIS A N 1
ATOM 2291 C CA . HIS A 1 292 ? -16.345 -3.113 9.660 1.00 57.03 292 HIS A CA 1
ATOM 2292 C C . HIS A 1 292 ? -16.376 -4.215 10.735 1.00 57.03 292 HIS A C 1
ATOM 2294 O O . HIS A 1 292 ? -15.406 -4.956 10.855 1.00 57.03 292 HIS A O 1
ATOM 2300 N N . THR A 1 293 ? -17.492 -4.347 11.466 1.00 50.16 293 THR A N 1
ATOM 2301 C CA . THR A 1 293 ? -17.718 -5.380 12.499 1.00 50.16 293 THR A CA 1
ATOM 2302 C C . THR A 1 293 ? -18.341 -6.670 11.941 1.00 50.16 293 THR A C 1
ATOM 2304 O O . THR A 1 293 ? -18.389 -7.681 12.633 1.00 50.16 293 THR A O 1
ATOM 2307 N N . THR A 1 294 ? -18.790 -6.708 10.677 1.00 50.25 294 THR A N 1
ATOM 2308 C CA . THR A 1 294 ? -18.915 -7.976 9.932 1.00 50.25 294 THR A CA 1
ATOM 2309 C C . THR A 1 294 ? -17.509 -8.450 9.602 1.00 50.25 294 THR A C 1
ATOM 2311 O O . THR A 1 294 ? -17.012 -8.295 8.489 1.00 50.25 294 THR A O 1
ATOM 2314 N N . GLU A 1 295 ? -16.846 -8.912 10.655 1.00 57.53 295 GLU A N 1
ATOM 2315 C CA . GLU A 1 295 ? -15.436 -9.226 10.722 1.00 57.53 295 GLU A CA 1
ATOM 2316 C C . GLU A 1 295 ? -15.087 -10.219 9.625 1.00 57.53 295 GLU A C 1
ATOM 2318 O O . GLU A 1 295 ? -15.695 -11.285 9.487 1.00 57.53 295 GLU A O 1
ATOM 2323 N N . VAL A 1 296 ? -14.070 -9.886 8.838 1.00 58.72 296 VAL A N 1
ATOM 2324 C CA . VAL A 1 296 ? -13.378 -10.900 8.056 1.00 58.72 296 VAL A CA 1
ATOM 2325 C C . VAL A 1 296 ? -12.637 -11.783 9.055 1.00 58.72 296 VAL A C 1
ATOM 2327 O O . VAL A 1 296 ? -11.470 -11.568 9.361 1.00 58.72 296 VAL A O 1
ATOM 2330 N N . ILE A 1 297 ? -13.351 -12.754 9.616 1.00 73.44 297 ILE A N 1
ATOM 2331 C CA . ILE A 1 297 ? -12.837 -13.654 10.654 1.00 73.44 297 ILE A CA 1
ATOM 2332 C C . ILE A 1 297 ? -11.756 -14.556 10.063 1.00 73.44 297 ILE A C 1
ATOM 2334 O O . ILE A 1 297 ? -10.798 -14.918 10.742 1.00 73.44 297 ILE A O 1
ATOM 2338 N N . SER A 1 298 ? -11.890 -14.914 8.785 1.00 88.44 298 SER A N 1
ATOM 2339 C CA . SER A 1 298 ? -10.922 -15.743 8.080 1.00 88.44 298 SER A CA 1
ATOM 2340 C C . SER A 1 298 ? -10.864 -15.428 6.596 1.00 88.44 298 SER A C 1
ATOM 2342 O O . SER A 1 298 ? -11.908 -15.245 5.973 1.00 88.44 298 SER A O 1
ATOM 2344 N N . PHE A 1 299 ? -9.664 -15.440 6.025 1.00 93.75 299 PHE A N 1
ATOM 2345 C CA . PHE A 1 299 ? -9.445 -15.182 4.606 1.00 93.75 299 PHE A CA 1
ATOM 2346 C C . PHE A 1 299 ? -8.204 -15.899 4.079 1.00 93.75 299 PHE A C 1
ATOM 2348 O O . PHE A 1 299 ? -7.227 -16.121 4.795 1.00 93.75 299 PHE A O 1
ATOM 2355 N N . GLN A 1 300 ? -8.221 -16.207 2.785 1.00 95.69 300 GLN A N 1
ATOM 2356 C CA . GLN A 1 300 ? -7.088 -16.828 2.116 1.00 95.69 300 GLN A CA 1
ATOM 2357 C C . GLN A 1 300 ? -6.019 -15.794 1.754 1.00 95.69 300 GLN A C 1
ATOM 2359 O O . GLN A 1 300 ? -6.322 -14.704 1.266 1.00 95.69 300 GLN A O 1
ATOM 2364 N N . LEU A 1 301 ? -4.760 -16.183 1.918 1.00 96.62 301 LEU A N 1
ATOM 2365 C CA . LEU A 1 301 ? -3.572 -15.461 1.494 1.00 96.62 301 LEU A CA 1
ATOM 2366 C C . LEU A 1 301 ? -2.836 -16.231 0.399 1.00 96.62 301 LEU A C 1
ATOM 2368 O O . LEU A 1 301 ? -2.644 -17.443 0.486 1.00 96.62 301 LEU A O 1
ATOM 2372 N N . ILE A 1 302 ? -2.376 -15.501 -0.611 1.00 96.69 302 ILE A N 1
ATOM 2373 C CA . ILE A 1 302 ? -1.543 -15.990 -1.706 1.00 96.69 302 ILE A CA 1
ATOM 2374 C C . ILE A 1 302 ? -0.264 -15.159 -1.707 1.00 96.69 302 ILE A C 1
ATOM 2376 O O . ILE A 1 302 ? -0.307 -13.952 -1.927 1.00 96.69 302 ILE A O 1
ATOM 2380 N N . HIS A 1 303 ? 0.877 -15.795 -1.468 1.00 96.31 303 HIS A N 1
ATOM 2381 C CA . HIS A 1 303 ? 2.187 -15.151 -1.464 1.00 96.31 303 HIS A CA 1
ATOM 2382 C C . HIS A 1 303 ? 3.038 -15.632 -2.639 1.00 96.31 303 HIS A C 1
ATOM 2384 O O . HIS A 1 303 ? 3.127 -16.832 -2.910 1.00 96.31 303 HIS A O 1
ATOM 2390 N N . TYR A 1 304 ? 3.663 -14.685 -3.334 1.00 94.56 304 TYR A N 1
ATOM 2391 C CA . TYR A 1 304 ? 4.635 -14.924 -4.394 1.00 94.56 304 TYR A CA 1
ATOM 2392 C C . TYR A 1 304 ? 5.930 -14.187 -4.075 1.00 94.56 304 TYR A C 1
ATOM 2394 O O . TYR A 1 304 ? 5.943 -12.962 -3.961 1.00 94.56 304 TYR A O 1
ATOM 2402 N N . ASN A 1 305 ? 7.034 -14.923 -3.971 1.00 90.81 305 ASN A N 1
ATOM 2403 C CA . ASN A 1 305 ? 8.314 -14.338 -3.594 1.00 90.81 305 ASN A CA 1
ATOM 2404 C C . ASN A 1 305 ? 9.175 -13.886 -4.778 1.00 90.81 305 ASN A C 1
ATOM 2406 O O . ASN A 1 305 ? 10.229 -13.328 -4.543 1.00 90.81 305 ASN A O 1
ATOM 2410 N N . GLY A 1 306 ? 8.798 -14.121 -6.036 1.00 88.19 306 GLY A N 1
ATOM 2411 C CA . GLY A 1 306 ? 9.556 -13.585 -7.175 1.00 88.19 306 GLY A CA 1
ATOM 2412 C C . GLY A 1 306 ? 10.933 -14.208 -7.443 1.00 88.19 306 GLY A C 1
ATOM 2413 O O . GLY A 1 306 ? 11.566 -13.827 -8.424 1.00 88.19 306 GLY A O 1
ATOM 2414 N N . LEU A 1 307 ? 11.404 -15.157 -6.627 1.00 87.62 307 LEU A N 1
ATOM 2415 C CA . LEU A 1 307 ? 12.754 -15.715 -6.744 1.00 87.62 307 LEU A CA 1
ATOM 2416 C C . LEU A 1 307 ? 12.774 -16.917 -7.694 1.00 87.62 307 LEU A C 1
ATOM 2418 O O . LEU A 1 307 ? 11.974 -17.842 -7.564 1.00 87.62 307 LEU A O 1
ATOM 2422 N N . GLU A 1 308 ? 13.738 -16.949 -8.618 1.00 84.50 308 GLU A N 1
ATOM 2423 C CA . GLU A 1 308 ? 13.854 -18.017 -9.624 1.00 84.50 308 GLU A CA 1
ATOM 2424 C C . GLU A 1 308 ? 13.956 -19.411 -8.988 1.00 84.50 308 GLU A C 1
ATOM 2426 O O . GLU A 1 308 ? 13.254 -20.332 -9.395 1.00 84.50 308 GLU A O 1
ATOM 2431 N N . HIS A 1 309 ? 14.748 -19.554 -7.921 1.00 83.75 309 HIS A N 1
ATOM 2432 C CA . HIS A 1 309 ? 14.908 -20.829 -7.213 1.00 83.75 309 HIS A CA 1
ATOM 2433 C C . HIS A 1 309 ? 13.620 -21.317 -6.527 1.00 83.75 309 HIS A C 1
ATOM 2435 O O . HIS A 1 309 ? 13.511 -22.493 -6.188 1.00 83.75 309 HIS A O 1
ATOM 2441 N N . SER A 1 310 ? 12.646 -20.428 -6.315 1.00 83.06 310 SER A N 1
ATOM 2442 C CA . SER A 1 310 ? 11.330 -20.783 -5.774 1.00 83.06 310 SER A CA 1
ATOM 2443 C C . SER A 1 310 ? 10.357 -21.248 -6.863 1.00 83.06 310 SER A C 1
ATOM 2445 O O . SER A 1 310 ? 9.351 -21.889 -6.563 1.00 83.06 310 SER A O 1
ATOM 2447 N N . ASN A 1 311 ? 10.688 -21.009 -8.134 1.00 81.62 311 ASN A N 1
ATOM 2448 C CA . ASN A 1 311 ? 9.912 -21.397 -9.307 1.00 81.62 311 ASN A CA 1
ATOM 2449 C C . ASN A 1 311 ? 10.449 -22.703 -9.916 1.00 81.62 311 ASN A C 1
ATOM 2451 O O . ASN A 1 311 ? 11.038 -22.729 -11.000 1.00 81.62 311 ASN A O 1
ATOM 2455 N N . SER A 1 312 ? 10.253 -23.817 -9.204 1.00 78.44 312 SER A N 1
ATOM 2456 C CA . SER A 1 312 ? 10.677 -25.140 -9.677 1.00 78.44 312 SER A CA 1
ATOM 2457 C C . SER A 1 312 ? 10.020 -25.513 -11.011 1.00 78.44 312 SER A C 1
ATOM 2459 O O . SER A 1 312 ? 8.858 -25.189 -11.266 1.00 78.44 312 SER A O 1
ATOM 2461 N N . GLU A 1 313 ? 10.773 -26.210 -11.870 1.00 81.62 313 GLU A N 1
ATOM 2462 C CA . GLU A 1 313 ? 10.328 -26.638 -13.210 1.00 81.62 313 GLU A CA 1
ATOM 2463 C C . GLU A 1 313 ? 9.960 -25.469 -14.149 1.00 81.62 313 GLU A C 1
ATOM 2465 O O . GLU A 1 313 ? 9.202 -25.646 -15.103 1.00 81.62 313 GLU A O 1
ATOM 2470 N N . GLY A 1 314 ? 10.466 -24.260 -13.873 1.00 77.88 314 GLY A N 1
ATOM 2471 C CA . GLY A 1 314 ? 10.161 -23.060 -14.656 1.00 77.88 314 GLY A CA 1
ATOM 2472 C C . GLY A 1 314 ? 8.713 -22.583 -14.507 1.00 77.88 314 GLY A C 1
ATOM 2473 O O . GLY A 1 314 ? 8.219 -21.839 -15.355 1.00 77.88 314 GLY A O 1
ATOM 2474 N N . ARG A 1 315 ? 8.007 -23.024 -13.457 1.00 84.19 315 ARG A N 1
ATOM 2475 C CA . ARG A 1 315 ? 6.623 -22.629 -13.169 1.00 84.19 315 ARG A CA 1
ATOM 2476 C C . ARG A 1 315 ? 6.572 -21.733 -11.946 1.00 84.19 315 ARG A C 1
ATOM 2478 O O . ARG A 1 315 ? 7.205 -22.024 -10.936 1.00 84.19 315 ARG A O 1
ATOM 2485 N N . VAL A 1 316 ? 5.758 -20.683 -12.029 1.00 86.75 316 VAL A N 1
ATOM 2486 C CA . VAL A 1 316 ? 5.473 -19.806 -10.891 1.00 86.75 316 VAL A CA 1
ATOM 2487 C C . VAL A 1 316 ? 4.851 -20.626 -9.762 1.00 86.75 316 VAL A C 1
ATOM 2489 O O . VAL A 1 316 ? 3.883 -21.360 -9.984 1.00 86.75 316 VAL A O 1
ATOM 2492 N N . ARG A 1 317 ? 5.412 -20.513 -8.557 1.00 89.12 317 ARG A N 1
ATOM 2493 C CA . ARG A 1 317 ? 4.890 -21.163 -7.351 1.00 89.12 317 ARG A CA 1
ATOM 2494 C C . ARG A 1 317 ? 4.360 -20.124 -6.375 1.00 89.12 317 ARG A C 1
ATOM 2496 O O . ARG A 1 317 ? 4.959 -19.070 -6.187 1.00 89.12 317 ARG A O 1
ATOM 2503 N N . TYR A 1 318 ? 3.249 -20.465 -5.734 1.00 91.75 318 TYR A N 1
ATOM 2504 C CA . TYR A 1 318 ? 2.614 -19.644 -4.713 1.00 91.75 318 TYR A CA 1
ATOM 2505 C C . TYR A 1 318 ? 2.620 -20.379 -3.379 1.00 91.75 318 TYR A C 1
ATOM 2507 O O . TYR A 1 318 ? 2.369 -21.586 -3.333 1.00 91.75 318 TYR A O 1
ATOM 2515 N N . SER A 1 319 ? 2.842 -19.636 -2.301 1.00 93.38 319 SER A N 1
ATOM 2516 C CA . SER A 1 319 ? 2.540 -20.103 -0.953 1.00 93.38 319 SER A CA 1
ATOM 2517 C C . SER A 1 319 ? 1.125 -19.673 -0.603 1.00 93.38 319 SER A C 1
ATOM 2519 O O . SER A 1 319 ? 0.809 -18.488 -0.646 1.00 93.38 319 SER A O 1
ATOM 2521 N N . ILE A 1 320 ? 0.267 -20.637 -0.282 1.00 95.69 320 ILE A N 1
ATOM 2522 C CA . ILE A 1 320 ? -1.124 -20.379 0.099 1.00 95.69 320 ILE A CA 1
ATOM 2523 C C . ILE A 1 320 ? -1.238 -20.533 1.612 1.00 95.69 320 ILE A C 1
ATOM 2525 O O . ILE A 1 320 ? -0.693 -21.489 2.171 1.00 95.69 320 ILE A O 1
ATOM 2529 N N . GLY A 1 321 ? -1.916 -19.601 2.268 1.00 95.00 321 GLY A N 1
ATOM 2530 C CA . GLY A 1 321 ? -2.186 -19.646 3.699 1.00 95.00 321 GLY A CA 1
ATOM 2531 C C . GLY A 1 321 ? -3.613 -19.236 4.019 1.00 95.00 321 GLY A C 1
ATOM 2532 O O . GLY A 1 321 ? -4.268 -18.571 3.226 1.00 95.00 321 GLY A O 1
ATOM 2533 N N . GLU A 1 322 ? -4.080 -19.636 5.191 1.00 94.62 322 GLU A N 1
ATOM 2534 C CA . GLU A 1 322 ? -5.355 -19.209 5.758 1.00 94.62 322 GLU A CA 1
ATOM 2535 C C . GLU A 1 322 ? -5.058 -18.283 6.937 1.00 94.62 322 GLU A C 1
ATOM 2537 O O . GLU A 1 322 ? -4.395 -18.678 7.903 1.00 94.62 322 GLU A O 1
ATOM 2542 N N . ALA A 1 323 ? -5.507 -17.038 6.828 1.00 93.31 323 ALA A N 1
ATOM 2543 C CA . ALA A 1 323 ? -5.426 -16.042 7.880 1.00 93.31 323 ALA A CA 1
ATOM 2544 C C . ALA A 1 323 ? -6.717 -16.033 8.694 1.00 93.31 323 ALA A C 1
ATOM 2546 O O . ALA A 1 323 ? -7.803 -16.250 8.156 1.00 93.31 323 ALA A O 1
ATOM 2547 N N . ARG A 1 324 ? -6.596 -15.761 9.991 1.00 90.44 324 ARG A N 1
ATOM 2548 C CA . ARG A 1 324 ? -7.713 -15.504 10.896 1.00 90.44 324 ARG A CA 1
ATOM 2549 C C . ARG A 1 324 ? -7.449 -14.260 11.718 1.00 90.44 324 ARG A C 1
ATOM 2551 O O . ARG A 1 324 ? -6.320 -14.073 12.162 1.00 90.44 324 ARG A O 1
ATOM 2558 N N . LEU A 1 325 ? -8.466 -13.434 11.913 1.00 87.38 325 LEU A N 1
ATOM 2559 C CA . LEU A 1 325 ? -8.413 -12.324 12.859 1.00 87.38 325 LEU A CA 1
ATOM 2560 C C . LEU A 1 325 ? -9.012 -12.816 14.172 1.00 87.38 325 LEU A C 1
ATOM 2562 O O . LEU A 1 325 ? -10.134 -13.314 14.178 1.00 87.38 325 LEU A O 1
ATOM 2566 N N . ILE A 1 326 ? -8.239 -12.739 15.253 1.00 81.69 326 ILE A N 1
ATOM 2567 C CA . ILE A 1 326 ? -8.712 -13.130 16.583 1.00 81.69 326 ILE A CA 1
ATOM 2568 C C . ILE A 1 326 ? -9.434 -11.938 17.217 1.00 81.69 326 ILE A C 1
ATOM 2570 O O . ILE A 1 326 ? -8.938 -10.808 17.145 1.00 81.69 326 ILE A O 1
ATOM 2574 N N . ASP A 1 327 ? -10.589 -12.191 17.832 1.00 72.56 327 ASP A N 1
ATOM 2575 C CA . ASP A 1 327 ? -11.275 -11.202 18.665 1.00 72.56 327 ASP A CA 1
ATOM 2576 C C . ASP A 1 327 ? -10.365 -10.839 19.859 1.00 72.56 327 ASP A C 1
ATOM 2578 O O . ASP A 1 327 ? -9.842 -11.737 20.525 1.00 72.56 327 ASP A O 1
ATOM 2582 N N . PRO A 1 328 ? -10.160 -9.551 20.186 1.00 67.81 328 PRO A N 1
ATOM 2583 C CA . PRO A 1 328 ? -9.361 -9.142 21.344 1.00 67.81 328 PRO A CA 1
ATOM 2584 C C . PRO A 1 328 ? -9.722 -9.845 22.669 1.00 67.81 328 PRO A C 1
ATOM 2586 O O . PRO A 1 328 ? -8.864 -10.012 23.534 1.00 67.81 328 PRO A O 1
ATOM 2589 N N . THR A 1 329 ? -10.976 -10.270 22.849 1.00 67.62 329 THR A N 1
ATOM 2590 C CA . THR A 1 329 ? -11.418 -11.041 24.023 1.00 67.62 329 THR A CA 1
ATOM 2591 C C . THR A 1 329 ? -10.953 -12.499 24.003 1.00 67.62 329 THR A C 1
ATOM 2593 O O . THR A 1 329 ? -10.674 -13.065 25.062 1.00 67.62 329 THR A O 1
ATOM 2596 N N . GLU A 1 330 ? -10.804 -13.096 22.820 1.00 68.88 330 GLU A N 1
ATOM 2597 C CA . GLU A 1 330 ? -10.267 -14.447 22.629 1.00 68.88 330 GLU A CA 1
ATOM 2598 C C . GLU A 1 330 ? -8.733 -14.474 22.684 1.00 68.88 330 GLU A C 1
ATOM 2600 O O . GLU A 1 330 ? -8.148 -15.476 23.099 1.00 68.88 330 GLU A O 1
ATOM 2605 N N . GLU A 1 331 ? -8.063 -13.365 22.350 1.00 68.12 331 GLU A N 1
ATOM 2606 C CA . GLU A 1 331 ? -6.597 -13.260 22.386 1.00 68.12 331 GLU A CA 1
ATOM 2607 C C . GLU A 1 331 ? -6.016 -13.529 23.785 1.00 68.12 331 GLU A C 1
ATOM 2609 O O . GLU A 1 331 ? -4.937 -14.106 23.907 1.00 68.12 331 GLU A O 1
ATOM 2614 N N . LEU A 1 332 ? -6.756 -13.190 24.846 1.00 67.38 332 LEU A N 1
ATOM 2615 C CA . LEU A 1 332 ? -6.357 -13.435 26.237 1.00 67.38 332 LEU A CA 1
ATOM 2616 C C . LEU A 1 332 ? -6.372 -14.922 26.632 1.00 67.38 332 LEU A C 1
ATOM 2618 O O . LEU A 1 332 ? -5.767 -15.295 27.638 1.00 67.38 332 LEU A O 1
ATOM 2622 N N . ILE A 1 333 ? -7.091 -15.757 25.878 1.00 71.56 333 ILE A N 1
ATOM 2623 C CA . ILE A 1 333 ? -7.286 -17.189 26.153 1.00 71.56 333 ILE A CA 1
ATOM 2624 C C . ILE A 1 333 ? -6.494 -18.045 25.148 1.00 71.56 333 ILE A C 1
ATOM 2626 O O . ILE A 1 333 ? -6.295 -19.242 25.368 1.00 71.56 333 ILE A O 1
ATOM 2630 N N . GLU A 1 334 ? -6.003 -17.445 24.062 1.00 73.50 334 GLU A N 1
ATOM 2631 C CA . GLU A 1 334 ? -5.205 -18.134 23.057 1.00 73.50 334 GLU A CA 1
ATOM 2632 C C . GLU A 1 334 ? -3.882 -18.638 23.654 1.00 73.50 334 GLU A C 1
ATOM 2634 O O . GLU A 1 334 ? -3.110 -17.906 24.273 1.00 73.50 334 GLU A O 1
ATOM 2639 N N . THR A 1 335 ? -3.619 -19.929 23.460 1.00 73.44 335 THR A N 1
ATOM 2640 C CA . THR A 1 335 ? -2.437 -20.606 24.019 1.00 73.44 335 THR A CA 1
ATOM 2641 C C . THR A 1 335 ? -1.366 -20.852 22.968 1.00 73.44 335 THR A C 1
ATOM 2643 O O . THR A 1 335 ? -0.219 -21.150 23.315 1.00 73.44 335 THR A O 1
ATOM 2646 N N . GLN A 1 336 ? -1.710 -20.735 21.682 1.00 75.56 336 GLN A N 1
ATOM 2647 C CA . GLN A 1 336 ? -0.738 -20.888 20.612 1.00 75.56 336 GLN A CA 1
ATOM 2648 C C . GLN A 1 336 ? 0.160 -19.650 20.514 1.00 75.56 336 GLN A C 1
ATOM 2650 O O . GLN A 1 336 ? -0.340 -18.524 20.445 1.00 75.56 336 GLN A O 1
ATOM 2655 N N . PRO A 1 337 ? 1.493 -19.832 20.470 1.00 76.69 337 PRO A N 1
ATOM 2656 C CA . PRO A 1 337 ? 2.402 -18.713 20.299 1.00 76.69 337 PRO A CA 1
ATOM 2657 C C . PRO A 1 337 ? 2.186 -18.064 18.929 1.00 76.69 337 PRO A C 1
ATOM 2659 O O . PRO A 1 337 ? 2.004 -18.746 17.918 1.00 76.69 337 PRO A O 1
ATOM 2662 N N . ILE A 1 338 ? 2.242 -16.733 18.902 1.00 79.38 338 ILE A N 1
ATOM 2663 C CA . ILE A 1 338 ? 2.207 -15.957 17.662 1.00 79.38 338 ILE A CA 1
ATOM 2664 C C . ILE A 1 338 ? 3.462 -16.292 16.850 1.00 79.38 338 ILE A C 1
ATOM 2666 O O . ILE A 1 338 ? 4.572 -16.276 17.389 1.00 79.38 338 ILE A O 1
ATOM 2670 N N . ASP A 1 339 ? 3.296 -16.576 15.556 1.00 83.69 339 ASP A N 1
ATOM 2671 C CA . ASP A 1 339 ? 4.429 -16.682 14.636 1.00 83.69 339 ASP A CA 1
ATOM 2672 C C . ASP A 1 339 ? 5.249 -15.374 14.685 1.00 83.69 339 ASP A C 1
ATOM 2674 O O . ASP A 1 339 ? 4.711 -14.270 14.664 1.00 83.69 339 ASP A O 1
ATOM 2678 N N . GLN A 1 340 ? 6.568 -15.481 14.799 1.00 87.38 340 GLN A N 1
ATOM 2679 C CA . GLN A 1 340 ? 7.459 -14.319 14.821 1.00 87.38 340 GLN A CA 1
ATOM 2680 C C . GLN A 1 340 ? 8.118 -14.078 13.462 1.00 87.38 340 GLN A C 1
ATOM 2682 O O . GLN A 1 340 ? 9.038 -13.269 13.361 1.00 87.38 340 GLN A O 1
ATOM 2687 N N . SER A 1 341 ? 7.670 -14.767 12.411 1.00 92.00 341 SER A N 1
ATOM 2688 C CA . SER A 1 341 ? 8.186 -14.575 11.062 1.00 92.00 341 SER A CA 1
ATOM 2689 C C . SER A 1 341 ? 8.019 -13.122 10.581 1.00 92.00 341 SER A C 1
ATOM 2691 O O . SER A 1 341 ? 7.035 -12.459 10.926 1.00 92.00 341 SER A O 1
ATOM 2693 N N . PRO A 1 342 ? 8.938 -12.612 9.737 1.00 93.44 342 PRO A N 1
ATOM 2694 C CA . PRO A 1 342 ? 8.842 -11.251 9.209 1.00 93.44 342 PRO A CA 1
ATOM 2695 C C . PRO A 1 342 ? 7.521 -10.964 8.488 1.00 93.44 342 PRO A C 1
ATOM 2697 O O . PRO A 1 342 ? 6.973 -9.872 8.612 1.00 93.44 342 PRO A O 1
ATOM 2700 N N . ILE A 1 343 ? 6.969 -11.953 7.773 1.00 94.56 343 ILE A N 1
ATOM 2701 C CA . ILE A 1 343 ? 5.675 -11.817 7.094 1.00 94.56 343 ILE A CA 1
ATOM 2702 C C . ILE A 1 343 ? 4.522 -11.669 8.090 1.00 94.56 343 ILE A C 1
ATOM 2704 O O . ILE A 1 343 ? 3.672 -10.807 7.897 1.00 94.56 343 ILE A O 1
ATOM 2708 N N . GLN A 1 344 ? 4.514 -12.435 9.184 1.00 94.00 344 GLN A N 1
ATOM 2709 C CA . GLN A 1 344 ? 3.502 -12.307 10.232 1.00 94.00 344 GLN A CA 1
ATOM 2710 C C . GLN A 1 344 ? 3.565 -10.925 10.897 1.00 94.00 344 GLN A C 1
ATOM 2712 O O . GLN A 1 344 ? 2.536 -10.269 11.045 1.00 94.00 344 GLN A O 1
ATOM 2717 N N . GLN A 1 345 ? 4.766 -10.448 11.238 1.00 94.31 345 GLN A N 1
ATOM 2718 C CA . GLN A 1 345 ? 4.950 -9.126 11.844 1.00 94.31 345 GLN A CA 1
ATOM 2719 C C . GLN A 1 345 ? 4.565 -7.986 10.890 1.00 94.31 345 GLN A C 1
ATOM 2721 O O . GLN A 1 345 ? 3.904 -7.037 11.301 1.00 94.31 345 GLN A O 1
ATOM 2726 N N . CYS A 1 346 ? 4.929 -8.093 9.609 1.00 95.62 346 CYS A N 1
ATOM 2727 C CA . CYS A 1 346 ? 4.551 -7.121 8.584 1.00 95.62 346 CYS A CA 1
ATOM 2728 C C . CYS A 1 346 ? 3.028 -7.051 8.412 1.00 95.62 346 CYS A C 1
ATOM 2730 O O . CYS A 1 346 ? 2.458 -5.968 8.365 1.00 95.62 346 CYS A O 1
ATOM 2732 N N . LEU A 1 347 ? 2.337 -8.194 8.375 1.00 95.38 347 LEU A N 1
ATOM 2733 C CA . LEU A 1 347 ? 0.882 -8.207 8.214 1.00 95.38 347 LEU A CA 1
ATOM 2734 C C . LEU A 1 347 ? 0.139 -7.735 9.462 1.00 95.38 347 LEU A C 1
ATOM 2736 O O . LEU A 1 347 ? -0.932 -7.138 9.334 1.00 95.38 347 LEU A O 1
ATOM 2740 N N . ALA A 1 348 ? 0.734 -7.905 10.644 1.00 92.94 348 ALA A N 1
ATOM 2741 C CA . ALA A 1 348 ? 0.197 -7.372 11.888 1.00 92.94 348 ALA A CA 1
ATOM 2742 C C . ALA A 1 348 ? 0.112 -5.832 11.904 1.00 92.94 348 ALA A C 1
ATOM 2744 O O . ALA A 1 348 ? -0.711 -5.278 12.628 1.00 92.94 348 ALA A O 1
ATOM 2745 N N . THR A 1 349 ? 0.880 -5.113 11.072 1.00 92.50 349 THR A N 1
ATOM 2746 C CA . THR A 1 349 ? 0.777 -3.640 10.993 1.00 92.50 349 THR A CA 1
ATOM 2747 C C . THR A 1 349 ? -0.504 -3.161 10.303 1.00 92.50 349 THR A C 1
ATOM 2749 O O . THR A 1 349 ? -0.913 -2.008 10.480 1.00 92.50 349 THR A O 1
ATOM 2752 N N . LYS A 1 350 ? -1.156 -4.034 9.523 1.00 91.50 350 LYS A N 1
ATOM 2753 C CA . LYS A 1 350 ? -2.491 -3.808 8.952 1.00 91.50 350 LYS A CA 1
ATOM 2754 C C . LYS A 1 350 ? -3.580 -4.535 9.742 1.00 91.50 350 LYS A C 1
ATOM 2756 O O . LYS A 1 350 ? -4.656 -3.975 9.926 1.00 91.50 350 LYS A O 1
ATOM 2761 N N . TRP A 1 351 ? -3.308 -5.759 10.186 1.00 90.81 351 TRP A N 1
ATOM 2762 C CA . TRP A 1 351 ? -4.247 -6.616 10.907 1.00 90.81 351 TRP A CA 1
ATOM 2763 C C . TRP A 1 351 ? -3.646 -7.066 12.247 1.00 90.81 351 TRP A C 1
ATOM 2765 O O . TRP A 1 351 ? -3.071 -8.151 12.313 1.00 90.81 351 TRP A O 1
ATOM 2775 N N . PRO A 1 352 ? -3.770 -6.271 13.323 1.00 86.44 352 PRO A N 1
ATOM 2776 C CA . PRO A 1 352 ? -3.043 -6.504 14.576 1.00 86.44 352 PRO A CA 1
ATOM 2777 C C . PRO A 1 352 ? -3.212 -7.903 15.181 1.00 86.44 352 PRO A C 1
ATOM 2779 O O . PRO A 1 352 ? -2.246 -8.488 15.663 1.00 86.44 352 PRO A O 1
ATOM 2782 N N . THR A 1 353 ? -4.416 -8.473 15.098 1.00 86.31 353 THR A N 1
ATOM 2783 C CA . THR A 1 353 ? -4.750 -9.782 15.684 1.00 86.31 353 THR A CA 1
ATOM 2784 C C . THR A 1 353 ? -4.662 -10.939 14.686 1.00 86.31 353 THR A C 1
ATOM 2786 O O . THR A 1 353 ? -5.151 -12.037 14.959 1.00 86.31 353 THR A O 1
ATOM 2789 N N . ILE A 1 354 ? -4.038 -10.730 13.520 1.00 90.75 354 ILE A N 1
ATOM 2790 C CA . ILE A 1 354 ? -3.924 -11.772 12.498 1.00 90.75 354 ILE A CA 1
ATOM 2791 C C . ILE A 1 354 ? -3.143 -12.979 13.021 1.00 90.75 354 ILE A C 1
ATOM 2793 O O . ILE A 1 354 ? -2.127 -12.847 13.706 1.00 90.75 354 ILE A O 1
ATOM 2797 N N . ARG A 1 355 ? -3.593 -14.178 12.664 1.00 90.44 355 ARG A N 1
ATOM 2798 C CA . ARG A 1 355 ? -2.853 -15.436 12.778 1.00 90.44 355 ARG A CA 1
ATOM 2799 C C . ARG A 1 355 ? -2.910 -16.150 11.447 1.00 90.44 355 ARG A C 1
ATOM 2801 O O . ARG A 1 355 ? -3.980 -16.263 10.856 1.00 90.44 355 ARG A O 1
ATOM 2808 N N . ILE A 1 356 ? -1.769 -16.638 10.979 1.00 92.25 356 ILE A N 1
ATOM 2809 C CA . ILE A 1 356 ? -1.664 -17.226 9.647 1.00 92.25 356 ILE A CA 1
ATOM 2810 C C . ILE A 1 356 ? -1.201 -18.668 9.759 1.00 92.25 356 ILE A C 1
ATOM 2812 O O . ILE A 1 356 ? -0.186 -18.970 10.385 1.00 92.25 356 ILE A O 1
ATOM 2816 N N . LYS A 1 357 ? -1.924 -19.562 9.088 1.00 91.94 357 LYS A N 1
ATOM 2817 C CA . LYS A 1 357 ? -1.509 -20.944 8.885 1.00 91.94 357 LYS A CA 1
ATOM 2818 C C . LYS A 1 357 ? -1.230 -21.174 7.408 1.00 91.94 357 LYS A C 1
ATOM 2820 O O . LYS A 1 357 ? -2.146 -21.201 6.592 1.00 91.94 357 LYS A O 1
ATOM 2825 N N . TRP A 1 358 ? 0.038 -21.361 7.066 1.00 92.19 358 TRP A N 1
ATOM 2826 C CA . TRP A 1 358 ? 0.456 -21.674 5.702 1.00 92.19 358 TRP A CA 1
ATOM 2827 C C . TRP A 1 358 ? 0.228 -23.159 5.382 1.00 92.19 358 TRP A C 1
ATOM 2829 O O . TRP A 1 358 ? 0.386 -24.021 6.245 1.00 92.19 358 TRP A O 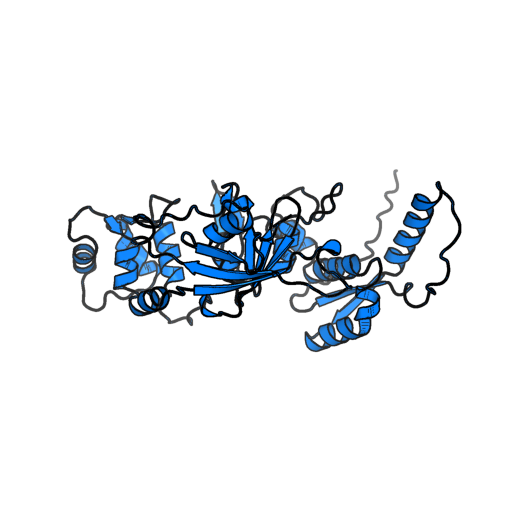1
ATOM 2839 N N . ASN A 1 359 ? -0.149 -23.465 4.136 1.00 87.38 359 ASN A N 1
ATOM 2840 C CA . ASN A 1 359 ? -0.397 -24.840 3.675 1.00 87.38 359 ASN A CA 1
ATOM 2841 C C . ASN A 1 359 ? 0.876 -25.690 3.661 1.00 87.38 359 ASN A C 1
ATOM 2843 O O . ASN A 1 359 ? 0.829 -26.911 3.792 1.00 87.38 359 ASN A O 1
ATOM 2847 N N . VAL A 1 360 ? 2.020 -25.036 3.488 1.00 76.50 360 VAL A N 1
ATOM 2848 C CA . VAL A 1 360 ? 3.331 -25.634 3.715 1.00 76.50 360 VAL A CA 1
ATOM 2849 C C . VAL A 1 360 ? 3.668 -25.397 5.186 1.00 76.50 360 VAL A C 1
ATOM 2851 O O . VAL A 1 360 ? 3.442 -24.297 5.678 1.00 76.50 360 VAL A O 1
ATOM 2854 N N . ASN A 1 361 ? 4.229 -26.391 5.887 1.00 68.00 361 ASN A N 1
ATOM 2855 C CA . ASN A 1 361 ? 4.592 -26.323 7.319 1.00 68.00 361 ASN A CA 1
ATOM 2856 C C . ASN A 1 361 ? 5.689 -25.278 7.658 1.00 68.00 361 ASN A C 1
ATOM 2858 O O . ASN A 1 361 ? 6.406 -25.420 8.646 1.00 68.00 361 ASN A O 1
ATOM 2862 N N . ARG A 1 362 ? 5.877 -24.255 6.823 1.00 79.94 362 ARG A N 1
ATOM 2863 C CA . ARG A 1 362 ? 6.841 -23.176 6.985 1.00 79.94 362 ARG A CA 1
ATOM 2864 C C . ARG A 1 362 ? 6.253 -21.877 6.437 1.00 79.94 362 ARG A C 1
ATOM 2866 O O . ARG A 1 362 ? 5.679 -21.871 5.350 1.00 79.94 362 ARG A O 1
ATOM 2873 N N . SER A 1 363 ? 6.448 -20.787 7.172 1.00 85.31 363 SER A N 1
ATOM 2874 C CA . SER A 1 363 ? 6.109 -19.442 6.716 1.00 85.31 363 SER A CA 1
ATOM 2875 C C . SER A 1 363 ? 6.974 -19.024 5.513 1.00 85.31 363 SER A C 1
ATOM 2877 O O . SER A 1 363 ? 8.171 -19.337 5.473 1.00 85.31 363 SER A O 1
ATOM 2879 N N . PRO A 1 364 ? 6.395 -18.335 4.513 1.00 88.75 364 PRO A N 1
ATOM 2880 C CA . PRO A 1 364 ? 7.151 -17.779 3.403 1.00 88.75 364 PRO A CA 1
ATOM 2881 C C . PRO A 1 364 ? 8.178 -16.761 3.891 1.00 88.75 364 PRO A C 1
ATOM 2883 O O . PRO A 1 364 ? 7.916 -15.973 4.800 1.00 88.75 364 PRO A O 1
ATOM 2886 N N . SER A 1 365 ? 9.348 -16.770 3.259 1.00 86.62 365 SER A N 1
ATOM 2887 C CA . SER A 1 365 ? 10.367 -15.749 3.482 1.00 86.62 365 SER A CA 1
ATOM 2888 C C . SER A 1 365 ? 9.951 -14.441 2.807 1.00 86.62 365 SER A C 1
ATOM 2890 O O . SER A 1 365 ? 9.436 -14.461 1.686 1.00 86.62 365 SER A O 1
ATOM 2892 N N . LEU A 1 366 ? 10.201 -13.312 3.476 1.00 84.88 366 LEU A N 1
ATOM 2893 C CA . LEU A 1 366 ? 10.192 -11.999 2.825 1.00 84.88 366 LEU A CA 1
ATOM 2894 C C . LEU A 1 366 ? 11.523 -11.687 2.116 1.00 84.88 366 LEU A C 1
ATOM 2896 O O . LEU A 1 366 ? 11.568 -10.724 1.363 1.00 84.88 366 LEU A O 1
ATOM 2900 N N . ASN A 1 367 ? 12.560 -12.504 2.336 1.00 78.50 367 ASN A N 1
ATOM 2901 C CA . ASN A 1 367 ? 13.891 -12.414 1.721 1.00 78.50 367 ASN A CA 1
ATOM 2902 C C . ASN A 1 367 ? 14.146 -13.530 0.712 1.00 78.50 367 ASN A C 1
ATOM 2904 O O . ASN A 1 367 ? 13.679 -14.667 0.979 1.00 78.50 367 ASN A O 1
#

Secondary structure (DSSP, 8-state):
---------S------TT-EEEEEESGGGG--S-------TT-HHHHHHHHHHHHHHTEEEEEESSHHHHHHHHHHTHHHHTSTTHHHHHHHHHHHHH-HHHHHHHTTT--S-SB-TTT-PBPHHHHHHHHHS---S--SBSEEEETTEEEE-B-S--SSEEEEHHHHTTS----HHHHS-SSSEEEEE-SS-EEEEE-S-GGG--------TTSPPPHHHHHHHHHHH-S-TTT--EEEGGGHHHHHHHHT---TTS-HHHHHHHH-TT--SEEEHHHHHHHH-HHHHHHHHS---EEEEEEE---GGGSGGG----EEEEEEEPPHHHHTT--SPPP--HHHHHHHTT-TTEEEEESSSSPPP--

Organism: Schistosoma haematobium (NCBI:txid6185)

InterPro domains:
  IPR011992 EF-hand domain pair [SSF47473] (48-284)
  IPR018247 EF-Hand 1, calcium-binding site [PS00018] (232-244)
  IPR025257 Deubiquitinating enzyme MINDY-3/4, conserved domain [PF13898] (44-207)
  IPR025257 Deubiquitinating enzyme MINDY-3/4, conserved domain [SM01174] (7-279)
  IPR039785 Deubiquitinating enzyme MINDY-3/4 [PTHR12473] (41-366)

pLDDT: mean 79.13, std 19.52, range [23.56, 98.38]